Protein AF-H1VSR0-F1 (afdb_monomer_lite)

pLDDT: mean 91.05, std 8.89, range [41.59, 98.56]

Structure (mmCIF, N/CA/C/O backbone):
data_AF-H1VSR0-F1
#
_entry.id   AF-H1VSR0-F1
#
loop_
_atom_site.group_PDB
_atom_site.id
_atom_site.type_symbol
_atom_site.label_atom_id
_atom_site.label_alt_id
_atom_site.label_comp_id
_atom_site.label_asym_id
_atom_site.label_entity_id
_atom_site.label_seq_id
_atom_site.pdbx_PDB_ins_code
_atom_site.Cartn_x
_atom_site.Cartn_y
_atom_site.Cartn_z
_atom_site.occupancy
_atom_site.B_iso_or_equiv
_atom_site.auth_seq_id
_atom_site.auth_comp_id
_atom_site.auth_asym_id
_atom_site.auth_atom_id
_atom_site.pdbx_PDB_model_num
ATOM 1 N N . MET A 1 1 ? 16.120 6.776 -0.338 1.00 41.59 1 MET A N 1
ATOM 2 C CA . MET A 1 1 ? 17.245 7.145 0.553 1.00 41.59 1 MET A CA 1
ATOM 3 C C . MET A 1 1 ? 18.417 6.237 0.231 1.00 41.59 1 MET A C 1
ATOM 5 O O . MET A 1 1 ? 18.214 5.031 0.188 1.00 41.59 1 MET A O 1
ATOM 9 N N . SER A 1 2 ? 19.608 6.780 -0.039 1.00 45.12 2 SER A N 1
ATOM 10 C CA . SER A 1 2 ? 20.818 5.947 -0.065 1.00 45.12 2 SER A CA 1
ATOM 11 C C . SER A 1 2 ? 21.122 5.517 1.364 1.00 45.12 2 SER A C 1
ATOM 13 O O . SER A 1 2 ? 21.078 6.353 2.266 1.00 45.12 2 SER A O 1
ATOM 15 N N . MET A 1 3 ? 21.432 4.237 1.572 1.00 46.09 3 MET A N 1
ATOM 16 C CA . MET A 1 3 ? 22.036 3.795 2.830 1.00 46.09 3 MET A CA 1
ATOM 17 C C . MET A 1 3 ? 23.275 4.664 3.098 1.00 46.09 3 MET A C 1
ATOM 19 O O . MET A 1 3 ? 24.029 4.921 2.148 1.00 46.09 3 MET A O 1
ATOM 23 N N . PRO A 1 4 ? 23.490 5.135 4.338 1.00 62.12 4 PRO A N 1
ATOM 24 C CA . PRO A 1 4 ? 24.722 5.828 4.676 1.00 62.12 4 PRO A CA 1
ATOM 25 C C . PRO A 1 4 ? 25.923 4.916 4.381 1.00 62.12 4 PRO A C 1
ATOM 27 O O . PRO A 1 4 ? 25.793 3.686 4.448 1.00 62.12 4 PRO A O 1
ATOM 30 N N . PRO A 1 5 ? 27.084 5.488 4.015 1.00 69.88 5 PRO A N 1
ATOM 31 C CA . PRO A 1 5 ? 28.289 4.695 3.842 1.00 69.88 5 PRO A CA 1
ATOM 32 C C . PRO A 1 5 ? 28.575 3.921 5.139 1.00 69.88 5 PRO A C 1
ATOM 34 O O . PRO A 1 5 ? 28.311 4.447 6.226 1.00 69.88 5 PRO A O 1
ATOM 37 N N . PRO A 1 6 ? 29.094 2.683 5.048 1.00 70.81 6 PRO A N 1
ATOM 38 C CA . PRO A 1 6 ? 29.483 1.930 6.231 1.00 70.81 6 PRO A CA 1
ATOM 39 C C . PRO A 1 6 ? 30.420 2.774 7.100 1.00 70.81 6 PRO A C 1
ATOM 41 O O . PRO A 1 6 ? 31.393 3.342 6.600 1.00 70.81 6 PRO A O 1
ATOM 44 N N . SER A 1 7 ? 30.127 2.876 8.395 1.00 77.81 7 SER A N 1
ATOM 45 C CA . SER A 1 7 ? 31.055 3.477 9.351 1.00 77.81 7 SER A CA 1
ATOM 46 C C . SER A 1 7 ? 32.249 2.549 9.585 1.00 77.81 7 SER A C 1
ATOM 48 O O . SER A 1 7 ? 32.179 1.351 9.304 1.00 77.81 7 SER A O 1
ATOM 50 N N . ARG A 1 8 ? 33.334 3.078 10.167 1.00 80.38 8 ARG A N 1
ATOM 51 C CA . ARG A 1 8 ? 34.446 2.243 10.650 1.00 80.38 8 ARG A CA 1
ATOM 52 C C . ARG A 1 8 ? 33.933 1.140 11.588 1.00 80.38 8 ARG A C 1
ATOM 54 O O . ARG A 1 8 ? 32.994 1.379 12.353 1.00 80.38 8 ARG A O 1
ATOM 61 N N . SER A 1 9 ? 34.563 -0.033 11.555 1.00 81.00 9 SER A N 1
ATOM 62 C CA . SER A 1 9 ? 34.278 -1.120 12.496 1.00 81.00 9 SER A CA 1
ATOM 63 C C . SER A 1 9 ? 34.493 -0.640 13.935 1.00 81.00 9 SER A C 1
ATOM 65 O O . SER A 1 9 ? 35.525 -0.043 14.243 1.00 81.00 9 SER A O 1
ATOM 67 N N . LEU A 1 10 ? 33.515 -0.883 14.810 1.00 83.06 10 LEU A N 1
ATOM 68 C CA . LEU A 1 10 ? 33.576 -0.454 16.213 1.00 83.06 10 LEU A CA 1
ATOM 69 C C . LEU A 1 10 ? 34.283 -1.476 17.119 1.00 83.06 10 LEU A C 1
ATOM 71 O O . LEU A 1 10 ? 34.881 -1.084 18.115 1.00 83.06 10 LEU A O 1
ATOM 75 N N . GLY A 1 11 ? 34.229 -2.766 16.772 1.00 81.00 11 GLY A N 1
ATOM 76 C CA . GLY A 1 11 ? 34.912 -3.847 17.487 1.00 81.00 11 GLY A CA 1
ATOM 77 C C . GLY A 1 11 ? 36.128 -4.367 16.722 1.00 81.00 11 GLY A C 1
ATOM 78 O O . GLY A 1 11 ? 36.129 -4.389 15.488 1.00 81.00 11 GLY A O 1
ATOM 79 N N . SER A 1 12 ? 37.154 -4.817 17.445 1.00 81.00 12 SER A N 1
ATOM 80 C CA . SER A 1 12 ? 38.267 -5.564 16.855 1.00 81.00 12 SER A CA 1
ATOM 81 C C . SER A 1 12 ? 37.762 -6.902 16.293 1.00 81.00 12 SER A C 1
ATOM 83 O O . SER A 1 12 ? 37.006 -7.613 16.947 1.00 81.00 12 SER A O 1
ATOM 85 N N . GLY A 1 13 ? 38.148 -7.239 15.058 1.00 81.44 13 GLY A N 1
ATOM 86 C CA . GLY A 1 13 ? 37.797 -8.515 14.411 1.00 81.44 13 GLY A CA 1
ATOM 87 C C . GLY A 1 13 ? 36.478 -8.547 13.624 1.00 81.44 13 GLY A C 1
ATOM 88 O O . GLY A 1 13 ? 36.206 -9.547 12.970 1.00 81.44 13 GLY A O 1
ATOM 89 N N . LEU A 1 14 ? 35.689 -7.465 13.618 1.00 85.44 14 LEU A N 1
ATOM 90 C CA . LEU A 1 14 ? 34.464 -7.331 12.805 1.00 85.44 14 LEU A CA 1
ATOM 91 C C . LEU A 1 14 ? 34.662 -6.387 11.604 1.00 85.44 14 LEU A C 1
ATOM 93 O O . LEU A 1 14 ? 33.751 -5.659 11.207 1.00 85.44 14 LEU A O 1
ATOM 97 N N . ASP A 1 15 ? 35.875 -6.373 11.044 1.00 84.06 15 ASP A N 1
ATOM 98 C CA . ASP A 1 15 ? 36.154 -5.717 9.767 1.00 84.06 15 ASP A CA 1
ATOM 99 C C . ASP A 1 15 ? 35.878 -6.683 8.606 1.00 84.06 15 ASP A C 1
ATOM 101 O O . ASP A 1 15 ? 36.653 -7.599 8.326 1.00 84.06 15 ASP A O 1
ATOM 105 N N . PHE A 1 16 ? 34.767 -6.454 7.908 1.00 86.00 16 PHE A N 1
ATOM 106 C CA . PHE A 1 16 ? 34.344 -7.248 6.753 1.00 86.00 16 PHE A CA 1
ATOM 107 C C . PHE A 1 16 ? 34.806 -6.665 5.410 1.00 86.00 16 PHE A C 1
ATOM 109 O O . PHE A 1 16 ? 34.341 -7.114 4.366 1.00 86.00 16 PHE A O 1
ATOM 116 N N . SER A 1 17 ? 35.711 -5.678 5.401 1.00 83.06 17 SER A N 1
ATOM 117 C CA . SER A 1 17 ? 36.197 -5.017 4.176 1.00 83.06 17 SER A CA 1
ATOM 118 C C . SER A 1 17 ? 36.829 -5.977 3.157 1.00 83.06 17 SER A C 1
ATOM 120 O O . SER A 1 17 ? 36.814 -5.719 1.950 1.00 83.06 17 SER A O 1
ATOM 122 N N . HIS A 1 18 ? 37.347 -7.109 3.634 1.00 84.44 18 HIS A N 1
ATOM 123 C CA . HIS A 1 18 ? 37.922 -8.174 2.821 1.00 84.44 18 HIS A CA 1
ATOM 124 C C . HIS A 1 18 ? 36.865 -9.070 2.147 1.00 84.44 18 HIS A C 1
ATOM 126 O O . HIS A 1 18 ? 37.166 -9.708 1.137 1.00 84.44 18 HIS A O 1
ATOM 132 N N . ILE A 1 19 ? 35.631 -9.116 2.665 1.00 87.94 19 ILE A N 1
ATOM 133 C CA . ILE A 1 19 ? 34.547 -9.927 2.101 1.00 87.94 19 ILE A CA 1
ATOM 134 C C . ILE A 1 19 ? 33.977 -9.218 0.871 1.00 87.94 19 ILE A C 1
ATOM 136 O O . ILE A 1 19 ? 33.524 -8.074 0.932 1.00 87.94 19 ILE A O 1
ATOM 140 N N . LYS A 1 20 ? 33.953 -9.921 -0.264 1.00 85.00 20 LYS A N 1
ATOM 141 C CA . LYS A 1 20 ? 33.387 -9.425 -1.523 1.00 85.00 20 LYS A CA 1
ATOM 142 C C . LYS A 1 20 ? 32.395 -10.435 -2.088 1.00 85.00 20 LYS A C 1
ATOM 144 O O . LYS A 1 20 ? 32.683 -11.626 -2.138 1.00 85.00 20 LYS A O 1
ATOM 149 N N . TYR A 1 21 ? 31.250 -9.944 -2.559 1.00 86.06 21 TYR A N 1
ATOM 150 C CA . TYR A 1 21 ? 30.218 -10.755 -3.207 1.00 86.06 21 TYR A CA 1
ATOM 151 C C . TYR A 1 21 ? 30.028 -10.310 -4.654 1.00 86.06 21 TYR A C 1
ATOM 153 O O . TYR A 1 21 ? 29.464 -9.241 -4.902 1.00 86.06 21 TYR A O 1
ATOM 161 N N . GLY A 1 22 ? 30.484 -11.151 -5.585 1.00 87.56 22 GLY A N 1
ATOM 162 C CA . GLY A 1 22 ? 30.309 -10.966 -7.024 1.00 87.56 22 GLY A CA 1
ATOM 163 C C . GLY A 1 22 ? 30.865 -9.649 -7.578 1.00 87.56 22 GLY A C 1
ATOM 164 O O . GLY A 1 22 ? 31.523 -8.867 -6.892 1.00 87.56 22 GLY A O 1
ATOM 165 N N . ASP A 1 23 ? 30.576 -9.404 -8.854 1.00 90.06 23 ASP A N 1
ATOM 166 C CA . ASP A 1 23 ? 30.862 -8.139 -9.526 1.00 90.06 23 ASP A CA 1
ATOM 167 C C . ASP A 1 23 ? 29.547 -7.388 -9.761 1.00 90.06 23 ASP A C 1
ATOM 169 O O . ASP A 1 23 ? 28.730 -7.757 -10.610 1.00 90.06 23 ASP A O 1
ATOM 173 N N . LYS A 1 24 ? 29.341 -6.319 -8.988 1.00 88.19 24 LYS A N 1
ATOM 174 C CA . LYS A 1 24 ? 28.119 -5.512 -9.061 1.00 88.19 24 LYS A CA 1
ATOM 175 C C . LYS A 1 24 ? 27.994 -4.750 -10.383 1.00 88.19 24 LYS A C 1
ATOM 177 O O . LYS A 1 24 ? 26.873 -4.534 -10.826 1.00 88.19 24 LYS A O 1
ATOM 182 N N . ALA A 1 25 ? 29.103 -4.354 -11.013 1.00 89.94 25 ALA A N 1
ATOM 183 C CA . ALA A 1 25 ? 29.066 -3.656 -12.298 1.00 89.94 25 ALA A CA 1
ATOM 184 C C . ALA A 1 25 ? 28.654 -4.619 -13.418 1.00 89.94 25 ALA A C 1
ATOM 186 O O . ALA A 1 25 ? 27.756 -4.307 -14.201 1.00 89.94 25 ALA A O 1
ATOM 187 N N . LYS A 1 26 ? 29.231 -5.829 -13.428 1.00 93.19 26 LYS A N 1
ATOM 188 C CA . LYS A 1 26 ? 28.824 -6.894 -14.355 1.00 93.19 26 LYS A CA 1
ATOM 189 C C . LYS A 1 26 ? 27.356 -7.285 -14.162 1.00 93.19 26 LYS A C 1
ATOM 191 O O . LYS A 1 26 ? 26.633 -7.428 -15.145 1.00 93.19 26 LYS A O 1
ATOM 196 N N . ARG A 1 27 ? 26.900 -7.413 -12.909 1.00 93.38 27 ARG A N 1
ATOM 197 C CA . ARG A 1 27 ? 25.495 -7.705 -12.586 1.00 93.38 27 ARG A CA 1
ATOM 198 C C . ARG A 1 27 ? 24.555 -6.606 -13.089 1.00 93.38 27 ARG A C 1
ATOM 200 O O . ARG A 1 27 ? 23.590 -6.918 -13.777 1.00 93.38 27 ARG A O 1
ATOM 207 N N . PHE A 1 28 ? 24.879 -5.340 -12.820 1.00 94.94 28 PHE A N 1
ATOM 208 C CA . PHE A 1 28 ? 24.099 -4.193 -13.287 1.00 94.94 28 PHE A CA 1
ATOM 209 C C . PHE A 1 28 ? 23.980 -4.157 -14.819 1.00 94.94 28 PHE A C 1
ATOM 211 O O . PHE A 1 28 ? 22.891 -3.929 -15.345 1.00 94.94 28 PHE A O 1
ATOM 218 N N . ALA A 1 29 ? 25.071 -4.420 -15.547 1.00 95.06 29 ALA A N 1
ATOM 219 C CA . ALA A 1 29 ? 25.060 -4.468 -17.011 1.00 95.06 29 ALA A CA 1
ATOM 220 C C . ALA A 1 29 ? 24.181 -5.612 -17.554 1.00 95.06 29 ALA A C 1
ATOM 222 O O . ALA A 1 29 ? 23.373 -5.398 -18.461 1.00 95.06 29 ALA A O 1
ATOM 223 N N . ALA A 1 30 ? 24.294 -6.809 -16.966 1.00 95.75 30 ALA A N 1
ATOM 224 C CA . ALA A 1 30 ? 23.472 -7.959 -17.339 1.00 95.75 30 ALA A CA 1
ATOM 225 C C . ALA A 1 30 ? 21.977 -7.696 -17.086 1.00 95.75 30 ALA A C 1
ATOM 227 O O . ALA A 1 30 ? 21.150 -7.910 -17.968 1.00 95.75 30 ALA A O 1
ATOM 228 N N . GLN A 1 31 ? 21.634 -7.147 -15.920 1.00 96.50 31 GLN A N 1
ATOM 229 C CA . GLN A 1 31 ? 20.251 -6.813 -15.574 1.00 96.50 31 GLN A CA 1
ATOM 230 C C . GLN A 1 31 ? 19.695 -5.679 -16.430 1.00 96.50 31 GLN A C 1
ATOM 232 O O . GLN A 1 31 ? 18.534 -5.727 -16.812 1.00 96.50 31 GLN A O 1
ATOM 237 N N . SER A 1 32 ? 20.506 -4.676 -16.775 1.00 97.06 32 SER A N 1
ATOM 238 C CA . SER A 1 32 ? 20.091 -3.602 -17.690 1.00 97.06 32 SER A CA 1
ATOM 239 C C . SER A 1 32 ? 19.764 -4.141 -19.084 1.00 97.06 32 SER A C 1
ATOM 241 O O . SER A 1 32 ? 18.828 -3.669 -19.726 1.00 97.06 32 SER A O 1
ATOM 243 N N . THR A 1 33 ? 20.507 -5.156 -19.538 1.00 97.56 33 THR A N 1
ATOM 244 C CA . THR A 1 33 ? 20.227 -5.851 -20.803 1.00 97.56 33 THR A CA 1
ATOM 245 C C . THR A 1 33 ? 18.894 -6.592 -20.723 1.00 97.56 33 THR A C 1
ATOM 247 O O . THR A 1 33 ? 18.022 -6.356 -21.555 1.00 97.56 33 THR A O 1
ATOM 250 N N . LEU A 1 34 ? 18.683 -7.379 -19.662 1.00 97.81 34 LEU A N 1
ATOM 251 C CA . LEU A 1 34 ? 17.420 -8.084 -19.431 1.00 97.81 34 LEU A CA 1
ATOM 252 C C . LEU A 1 34 ? 16.227 -7.120 -19.316 1.00 97.81 34 LEU A C 1
ATOM 254 O O . LEU A 1 34 ? 15.202 -7.324 -19.955 1.00 97.81 34 LEU A O 1
ATOM 258 N N . ALA A 1 35 ? 16.358 -6.035 -18.551 1.00 97.88 35 ALA A N 1
ATOM 259 C CA . ALA A 1 35 ? 15.310 -5.027 -18.408 1.00 97.88 35 ALA A CA 1
ATOM 260 C C . ALA A 1 35 ? 14.930 -4.416 -19.766 1.00 97.88 35 ALA A C 1
ATOM 262 O O . ALA A 1 35 ? 13.749 -4.242 -20.063 1.00 97.88 35 ALA A O 1
ATOM 263 N N . ARG A 1 36 ? 15.916 -4.146 -20.630 1.00 98.00 36 ARG A N 1
ATOM 264 C CA . ARG A 1 36 ? 15.667 -3.677 -21.997 1.00 98.00 36 ARG A CA 1
ATOM 265 C C . ARG A 1 36 ? 14.936 -4.723 -22.842 1.00 98.00 36 ARG A C 1
ATOM 267 O O . ARG A 1 36 ? 14.014 -4.358 -23.565 1.00 98.00 36 ARG A O 1
ATOM 274 N N . GLU A 1 37 ? 15.304 -5.997 -22.747 1.00 98.25 37 GLU A N 1
ATOM 275 C CA . GLU A 1 37 ? 14.608 -7.088 -23.445 1.00 98.25 37 GLU A CA 1
ATOM 276 C C . GLU A 1 37 ? 13.144 -7.209 -23.004 1.00 98.25 37 GLU A C 1
ATOM 278 O O . GLU A 1 37 ? 12.263 -7.334 -23.853 1.00 98.25 37 GLU A O 1
ATOM 283 N N . ILE A 1 38 ? 12.863 -7.082 -21.703 1.00 98.25 38 ILE A N 1
ATOM 284 C CA . ILE A 1 38 ? 11.495 -7.063 -21.159 1.00 98.25 38 ILE A CA 1
ATOM 285 C C . ILE A 1 38 ? 10.684 -5.921 -21.782 1.00 98.25 38 ILE A C 1
ATOM 287 O O . ILE A 1 38 ? 9.557 -6.127 -22.236 1.00 98.25 38 ILE A O 1
ATOM 291 N N . LEU A 1 39 ? 11.267 -4.721 -21.856 1.00 98.00 39 LEU A N 1
ATOM 292 C CA . LEU A 1 39 ? 10.621 -3.568 -22.486 1.00 98.00 39 LEU A CA 1
ATOM 293 C C . LEU A 1 39 ? 10.366 -3.789 -23.981 1.00 98.00 39 LEU A C 1
ATOM 295 O O . LEU A 1 39 ? 9.314 -3.390 -24.473 1.00 98.00 39 LEU A O 1
ATOM 299 N N . ILE A 1 40 ? 11.285 -4.443 -24.700 1.00 97.88 40 ILE A N 1
ATOM 300 C CA . ILE A 1 40 ? 11.105 -4.802 -26.116 1.00 97.88 40 ILE A CA 1
ATOM 301 C C . ILE A 1 40 ? 9.957 -5.808 -26.278 1.00 97.88 40 ILE A C 1
ATOM 303 O O . ILE A 1 40 ? 9.105 -5.627 -27.145 1.00 97.88 40 ILE A O 1
ATOM 307 N N . GLN A 1 41 ? 9.891 -6.834 -25.428 1.00 97.50 41 GLN A N 1
ATOM 308 C CA . GLN A 1 41 ? 8.828 -7.845 -25.465 1.00 97.50 41 GLN A CA 1
ATOM 309 C C . GLN A 1 41 ? 7.443 -7.240 -25.199 1.00 97.50 41 GLN A C 1
ATOM 311 O O . GLN A 1 41 ? 6.461 -7.634 -25.825 1.00 97.50 41 GLN A O 1
ATOM 316 N N . LYS A 1 42 ? 7.359 -6.251 -24.302 1.00 96.62 42 LYS A N 1
ATOM 317 C CA . LYS A 1 42 ? 6.119 -5.535 -23.963 1.00 96.62 42 LYS A CA 1
ATOM 318 C C . LYS A 1 42 ? 5.873 -4.289 -24.821 1.00 96.62 42 LYS A C 1
ATOM 320 O O . LYS A 1 42 ? 4.865 -3.616 -24.624 1.00 96.62 42 LYS A O 1
ATOM 325 N N . LEU A 1 43 ? 6.740 -3.990 -25.793 1.00 96.75 43 LEU A N 1
ATOM 326 C CA . LEU A 1 43 ? 6.798 -2.683 -26.458 1.00 96.75 43 LEU A CA 1
ATOM 327 C C . LEU A 1 43 ? 5.452 -2.242 -27.039 1.00 96.75 43 LEU A C 1
ATOM 329 O O . LEU A 1 43 ? 5.039 -1.104 -26.842 1.00 96.75 43 LEU A O 1
ATOM 333 N N . GLN A 1 44 ? 4.745 -3.148 -27.717 1.00 97.00 44 GLN A N 1
ATOM 334 C CA . GLN A 1 44 ? 3.464 -2.809 -28.340 1.00 97.00 44 GLN A CA 1
ATOM 335 C C . GLN A 1 44 ? 2.309 -2.702 -27.335 1.00 97.00 44 GLN A C 1
ATOM 337 O O . GLN A 1 44 ? 1.363 -1.962 -27.589 1.00 97.00 44 GLN A O 1
ATOM 342 N N . ALA A 1 45 ? 2.399 -3.342 -26.161 1.00 95.88 45 ALA A N 1
ATOM 343 C CA . ALA A 1 45 ? 1.406 -3.162 -25.099 1.00 95.88 45 ALA A CA 1
ATOM 344 C C . ALA A 1 45 ? 1.366 -1.703 -24.610 1.00 95.88 45 ALA A C 1
ATOM 346 O O . ALA A 1 45 ? 0.315 -1.197 -24.220 1.00 95.88 45 ALA A O 1
ATOM 347 N N . PHE A 1 46 ? 2.486 -0.978 -24.714 1.00 97.12 46 PHE A N 1
ATOM 348 C CA . PHE A 1 46 ? 2.559 0.434 -24.345 1.00 97.12 46 PHE A CA 1
ATOM 349 C C . PHE A 1 46 ? 1.788 1.371 -25.283 1.00 97.12 46 PHE A C 1
ATOM 351 O O . PHE A 1 46 ? 1.691 2.555 -24.977 1.00 97.12 46 PHE A O 1
ATOM 358 N N . GLN A 1 47 ? 1.176 0.888 -26.372 1.00 96.38 47 GLN A N 1
ATOM 359 C CA . GLN A 1 47 ? 0.334 1.714 -27.248 1.00 96.38 47 GLN A CA 1
ATOM 360 C C . GLN A 1 47 ? -0.815 2.399 -26.482 1.00 96.38 47 GLN A C 1
ATOM 362 O O . GLN A 1 47 ? -1.221 3.507 -26.835 1.00 96.38 47 GLN A O 1
ATOM 367 N N . GLU A 1 48 ? -1.311 1.789 -25.399 1.00 92.31 48 GLU A N 1
ATOM 368 C CA . GLU A 1 48 ? -2.321 2.395 -24.519 1.00 92.31 48 GLU A CA 1
ATOM 369 C C . GLU A 1 48 ? -1.854 3.694 -23.847 1.00 92.31 48 GLU A C 1
ATOM 371 O O . GLU A 1 48 ? -2.685 4.529 -23.488 1.00 92.31 48 GLU A O 1
ATOM 376 N N . ILE A 1 49 ? -0.541 3.872 -23.673 1.00 95.31 49 ILE A N 1
ATOM 377 C CA . ILE A 1 49 ? 0.041 5.002 -22.946 1.00 95.31 49 ILE A CA 1
ATOM 378 C C . ILE A 1 49 ? -0.097 6.310 -23.731 1.00 95.31 49 ILE A C 1
ATOM 380 O O . ILE A 1 49 ? -0.256 7.365 -23.120 1.00 95.31 49 ILE A O 1
ATOM 384 N N . LYS A 1 50 ? -0.078 6.248 -25.073 1.00 96.44 50 LYS A N 1
ATOM 385 C CA . LYS A 1 50 ? -0.261 7.406 -25.972 1.00 96.44 50 LYS A CA 1
ATOM 386 C C . LYS A 1 50 ? 0.645 8.597 -25.637 1.00 96.44 50 LYS A C 1
ATOM 388 O O . LYS A 1 50 ? 0.256 9.752 -25.795 1.00 96.44 50 LYS A O 1
ATOM 393 N N . ALA A 1 51 ? 1.850 8.312 -25.155 1.00 97.06 51 ALA A N 1
ATOM 394 C CA . ALA A 1 51 ? 2.769 9.320 -24.659 1.00 97.06 51 ALA A CA 1
ATOM 395 C C . ALA A 1 51 ? 4.227 8.948 -24.921 1.00 97.06 51 ALA A C 1
ATOM 397 O O . ALA A 1 51 ? 4.555 7.816 -25.278 1.00 97.06 51 ALA A O 1
ATOM 398 N N . LEU A 1 52 ? 5.094 9.936 -24.729 1.00 97.94 52 LEU A N 1
ATOM 399 C CA . LEU A 1 52 ? 6.535 9.762 -24.737 1.00 97.94 52 LEU A CA 1
ATOM 400 C C . LEU A 1 52 ? 7.022 9.458 -23.316 1.00 97.94 52 LEU A C 1
ATOM 402 O O . LEU A 1 52 ? 6.626 10.131 -22.364 1.00 97.94 52 LEU A O 1
ATOM 406 N N . ILE A 1 53 ? 7.880 8.454 -23.179 1.00 98.12 53 ILE A N 1
ATOM 407 C CA . ILE A 1 53 ? 8.359 7.934 -21.897 1.00 98.12 53 ILE A CA 1
ATOM 408 C C . ILE A 1 53 ? 9.881 7.921 -21.922 1.00 98.12 53 ILE A C 1
ATOM 410 O O . ILE A 1 53 ? 10.468 7.515 -22.925 1.00 98.12 53 ILE A O 1
ATOM 414 N N . LYS A 1 54 ? 10.519 8.299 -20.815 1.00 98.31 54 LYS A N 1
ATOM 415 C CA . LYS A 1 54 ? 11.975 8.228 -20.658 1.00 98.31 54 LYS A CA 1
ATOM 416 C C . LYS A 1 54 ? 12.341 7.312 -19.498 1.00 98.31 54 LYS A C 1
ATOM 418 O O . LYS A 1 54 ? 11.815 7.453 -18.393 1.00 98.31 54 LYS A O 1
ATOM 423 N N . ILE A 1 55 ? 13.253 6.381 -19.749 1.00 98.00 55 ILE A N 1
ATOM 424 C CA . ILE A 1 55 ? 13.687 5.375 -18.779 1.00 98.00 55 ILE A CA 1
ATOM 425 C C . ILE A 1 55 ? 15.204 5.416 -18.663 1.00 98.00 55 ILE A C 1
ATOM 427 O O . ILE A 1 55 ? 15.919 5.390 -19.660 1.00 98.00 55 ILE A O 1
ATOM 431 N N . THR A 1 56 ? 15.687 5.421 -17.431 1.00 97.75 56 THR A N 1
ATOM 432 C CA . THR A 1 56 ? 17.097 5.295 -17.086 1.00 97.75 56 THR A CA 1
ATOM 433 C C . THR A 1 56 ? 17.242 4.130 -16.117 1.00 97.75 56 THR A C 1
ATOM 435 O O . THR A 1 56 ? 16.581 4.097 -15.077 1.00 97.75 56 THR A O 1
ATOM 438 N N . PHE A 1 57 ? 18.113 3.169 -16.423 1.00 97.38 57 PHE A N 1
ATOM 439 C CA . PHE A 1 57 ? 18.468 2.143 -15.448 1.00 97.38 57 PHE A CA 1
ATOM 440 C C . PHE A 1 57 ? 19.503 2.729 -14.493 1.00 97.38 57 PHE A C 1
ATOM 442 O O . PHE A 1 57 ? 20.546 3.212 -14.927 1.00 97.38 57 PHE A O 1
ATOM 449 N N . SER A 1 58 ? 19.221 2.722 -13.194 1.00 93.50 58 SER A N 1
ATOM 450 C CA . SER A 1 58 ? 20.080 3.351 -12.189 1.00 93.50 58 SER A CA 1
ATOM 451 C C . SER A 1 58 ? 20.118 2.560 -10.886 1.00 93.50 58 SER A C 1
ATOM 453 O O . SER A 1 58 ? 19.075 2.236 -10.323 1.00 93.50 58 SER A O 1
ATOM 455 N N . GLU A 1 59 ? 21.317 2.313 -10.365 1.00 88.19 59 GLU A N 1
ATOM 456 C CA . GLU A 1 59 ? 21.559 1.672 -9.070 1.00 88.19 59 GLU A CA 1
ATOM 457 C C . GLU A 1 59 ? 22.664 2.446 -8.337 1.00 88.19 59 GLU A C 1
ATOM 459 O O . GLU A 1 59 ? 23.825 2.397 -8.736 1.00 88.19 59 GLU A O 1
ATOM 464 N N . ARG A 1 60 ? 22.317 3.132 -7.237 1.00 81.81 60 ARG A N 1
ATOM 465 C CA . ARG A 1 60 ? 23.254 3.922 -6.412 1.00 81.81 60 ARG A CA 1
ATOM 466 C C . ARG A 1 60 ? 24.062 4.940 -7.235 1.00 81.81 60 ARG A C 1
ATOM 468 O O . ARG A 1 60 ? 23.522 5.974 -7.605 1.00 81.81 60 ARG A O 1
ATOM 475 N N . ASP A 1 61 ? 25.341 4.660 -7.465 1.00 81.88 61 ASP A N 1
ATOM 476 C CA . ASP A 1 61 ? 26.326 5.467 -8.184 1.00 81.88 61 ASP A CA 1
ATOM 477 C C . ASP A 1 61 ? 26.415 5.125 -9.682 1.00 81.88 61 ASP A C 1
ATOM 479 O O . ASP A 1 61 ? 27.160 5.766 -10.419 1.00 81.88 61 ASP A O 1
ATOM 483 N N . ARG A 1 62 ? 25.652 4.129 -10.151 1.00 88.75 62 ARG A N 1
ATOM 484 C CA . ARG A 1 62 ? 25.619 3.695 -11.553 1.00 88.75 62 ARG A CA 1
ATOM 485 C C . ARG A 1 62 ? 24.349 4.157 -12.249 1.00 88.75 62 ARG A C 1
ATOM 487 O O . ARG A 1 62 ? 23.256 4.069 -11.691 1.00 88.75 62 ARG A O 1
ATOM 494 N N . SER A 1 63 ? 24.499 4.565 -13.504 1.00 93.50 63 SER A N 1
ATOM 495 C CA . SER A 1 63 ? 23.398 4.912 -14.400 1.00 93.50 63 SER A CA 1
ATOM 496 C C . SER A 1 63 ? 23.722 4.475 -15.823 1.00 93.50 63 SER A C 1
ATOM 498 O O . SER A 1 63 ? 24.858 4.627 -16.272 1.00 93.50 63 SER A O 1
ATOM 500 N N . SER A 1 64 ? 22.730 3.958 -16.542 1.00 93.81 64 SER A N 1
ATOM 501 C CA . SER A 1 64 ? 22.798 3.759 -17.988 1.00 93.81 64 SER A CA 1
ATOM 502 C C . SER A 1 64 ? 22.551 5.075 -18.733 1.00 93.81 64 SER A C 1
ATOM 504 O O . SER A 1 64 ? 22.106 6.066 -18.144 1.00 93.81 64 SER A O 1
ATOM 506 N N . ALA A 1 65 ? 22.777 5.066 -20.049 1.00 94.81 65 ALA A N 1
ATOM 507 C CA . ALA A 1 65 ? 22.147 6.038 -20.937 1.00 94.81 65 ALA A CA 1
ATOM 508 C C . ALA A 1 65 ? 20.615 5.896 -20.865 1.00 94.81 65 ALA A C 1
ATOM 510 O O . ALA A 1 65 ? 20.100 4.797 -20.626 1.00 94.81 65 ALA A O 1
ATOM 511 N N . ALA A 1 66 ? 19.901 7.007 -21.048 1.00 96.50 66 ALA A N 1
ATOM 512 C CA . ALA A 1 66 ? 18.445 6.99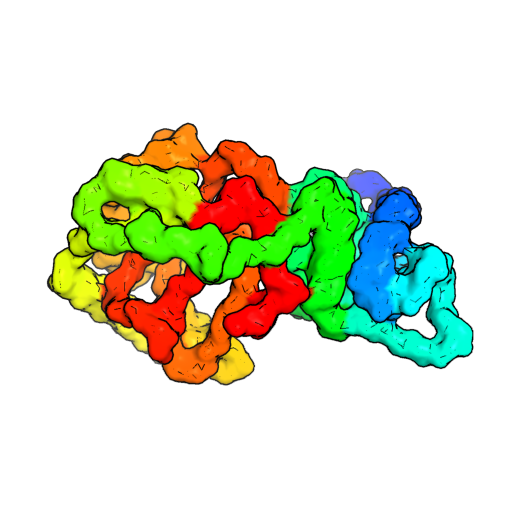9 -21.076 1.00 96.50 66 ALA A CA 1
ATOM 513 C C . ALA A 1 66 ? 17.937 6.407 -22.397 1.00 96.50 66 ALA A C 1
ATOM 515 O O . ALA A 1 66 ? 18.441 6.750 -23.464 1.00 96.50 66 ALA A O 1
ATOM 516 N N . ILE A 1 67 ? 16.909 5.572 -22.314 1.00 97.31 67 ILE A N 1
ATOM 517 C CA . ILE A 1 67 ? 16.139 5.072 -23.455 1.00 97.31 67 ILE A CA 1
ATOM 518 C C . ILE A 1 67 ? 14.768 5.743 -23.468 1.00 97.31 67 ILE A C 1
ATOM 520 O O . ILE A 1 67 ? 14.251 6.152 -22.424 1.00 97.31 67 ILE A O 1
ATOM 524 N N . TRP A 1 68 ? 14.167 5.831 -24.647 1.00 98.12 68 TRP A N 1
ATOM 525 C CA . TRP A 1 68 ? 12.866 6.459 -24.832 1.00 98.12 68 TRP A CA 1
ATOM 526 C C . TRP A 1 68 ? 11.887 5.489 -25.474 1.00 98.12 68 TRP A C 1
ATOM 528 O O . TRP A 1 68 ? 12.235 4.769 -26.407 1.00 98.12 68 TRP A O 1
ATOM 538 N N . ILE A 1 69 ? 10.653 5.479 -24.982 1.00 98.12 69 ILE A N 1
ATOM 539 C CA . ILE A 1 69 ? 9.545 4.744 -25.592 1.00 98.12 69 ILE A CA 1
ATOM 540 C C . ILE A 1 69 ? 8.568 5.782 -26.131 1.00 98.12 69 ILE A C 1
ATOM 542 O O . ILE A 1 69 ? 7.980 6.547 -25.366 1.00 98.12 69 ILE A O 1
ATOM 546 N N . ASP A 1 70 ? 8.415 5.820 -27.452 1.00 97.69 70 ASP A N 1
ATOM 547 C CA . ASP A 1 70 ? 7.466 6.692 -28.134 1.00 97.69 70 ASP A CA 1
ATOM 548 C C . ASP A 1 70 ? 6.200 5.904 -28.481 1.00 97.69 70 ASP A C 1
ATOM 550 O O . ASP A 1 70 ? 6.141 5.190 -29.487 1.00 97.69 70 ASP A O 1
ATOM 554 N N . ALA A 1 71 ? 5.192 6.029 -27.616 1.00 97.38 71 ALA A N 1
ATOM 555 C CA . ALA A 1 71 ? 3.874 5.427 -27.790 1.00 97.38 71 ALA A CA 1
ATOM 556 C C . ALA A 1 71 ? 2.839 6.409 -28.364 1.00 97.38 71 ALA A C 1
ATOM 558 O O . ALA A 1 71 ? 1.645 6.115 -28.358 1.00 97.38 71 ALA A O 1
ATOM 559 N N . ARG A 1 72 ? 3.257 7.586 -28.856 1.00 96.50 72 ARG A N 1
ATOM 560 C CA . ARG A 1 72 ? 2.348 8.594 -29.441 1.00 96.50 72 ARG A CA 1
ATOM 561 C C . ARG A 1 72 ? 1.778 8.157 -30.795 1.00 96.50 72 ARG A C 1
ATOM 563 O O . ARG A 1 72 ? 0.788 8.716 -31.257 1.00 96.50 72 ARG A O 1
ATOM 570 N N . SER A 1 73 ? 2.401 7.162 -31.427 1.00 93.75 73 SER A N 1
ATOM 571 C CA . SER A 1 73 ? 1.984 6.561 -32.696 1.00 93.75 73 SER A CA 1
ATOM 572 C C . SER A 1 73 ? 2.104 5.034 -32.642 1.00 93.75 73 SER A C 1
ATOM 574 O O . SER A 1 73 ? 2.745 4.491 -31.744 1.00 93.75 73 SER A O 1
ATOM 576 N N . SER A 1 74 ? 1.465 4.347 -33.592 1.00 94.25 74 SER A N 1
ATOM 577 C CA . SER A 1 74 ? 1.584 2.896 -33.774 1.00 94.25 74 SER A CA 1
ATOM 578 C C . SER A 1 74 ? 2.348 2.608 -35.079 1.00 94.25 74 SER A C 1
ATOM 580 O O . SER A 1 74 ? 2.047 3.251 -36.089 1.00 94.25 74 SER A O 1
ATOM 582 N N . PRO A 1 75 ? 3.330 1.685 -35.090 1.00 95.81 75 PRO A N 1
ATOM 583 C CA . PRO A 1 75 ? 3.796 0.885 -33.953 1.00 95.81 75 PRO A CA 1
ATOM 584 C C . PRO A 1 75 ? 4.585 1.713 -32.928 1.00 95.81 75 PRO A C 1
ATOM 586 O O . PRO A 1 75 ? 5.229 2.704 -33.282 1.00 95.81 75 PRO A O 1
ATOM 589 N N . VAL A 1 76 ? 4.564 1.273 -31.666 1.00 97.69 76 VAL A N 1
ATOM 590 C CA . VAL A 1 76 ? 5.354 1.883 -30.583 1.00 97.69 76 VAL A CA 1
ATOM 591 C C . VAL A 1 76 ? 6.840 1.705 -30.885 1.00 97.69 76 VAL A C 1
ATOM 593 O O . VAL A 1 76 ? 7.264 0.607 -31.265 1.00 97.69 76 VAL A O 1
ATOM 596 N N . LYS A 1 77 ? 7.637 2.764 -30.702 1.00 96.88 77 LYS A N 1
ATOM 597 C CA . LYS A 1 77 ? 9.078 2.768 -31.004 1.00 96.88 77 LYS A CA 1
ATOM 598 C C . LYS A 1 77 ? 9.917 2.843 -29.733 1.00 96.88 77 LYS A C 1
ATOM 600 O O . LYS A 1 77 ? 9.618 3.630 -28.841 1.00 96.88 77 LYS A O 1
ATOM 605 N N . LEU A 1 78 ? 10.998 2.067 -29.691 1.00 97.00 78 LEU A N 1
ATOM 606 C CA . LEU A 1 78 ? 12.070 2.203 -28.705 1.00 97.00 78 LEU A CA 1
ATOM 607 C C . LEU A 1 78 ? 13.221 2.995 -29.339 1.00 97.00 78 LEU A C 1
ATOM 609 O O . LEU A 1 78 ? 13.672 2.639 -30.427 1.00 97.00 78 LEU A O 1
ATOM 613 N N . LEU A 1 79 ? 13.685 4.053 -28.679 1.00 96.69 79 LEU A N 1
ATOM 614 C CA . LEU A 1 79 ? 14.731 4.953 -29.165 1.00 96.69 79 LEU A CA 1
ATOM 615 C C . LEU A 1 79 ? 15.896 5.004 -28.165 1.00 96.69 79 LEU A C 1
ATOM 617 O O . LEU A 1 79 ? 15.687 5.047 -26.952 1.00 96.69 79 LEU A O 1
ATOM 621 N N . ASP A 1 80 ? 17.123 5.052 -28.682 1.00 95.94 80 ASP A N 1
ATOM 622 C CA . ASP A 1 80 ? 18.358 5.184 -27.889 1.00 95.94 80 ASP A CA 1
ATOM 623 C C . ASP A 1 80 ? 18.717 6.638 -27.541 1.00 95.94 80 ASP A C 1
ATOM 625 O O . ASP A 1 80 ? 19.680 6.902 -26.823 1.00 95.94 80 ASP A O 1
ATOM 629 N N . SER A 1 81 ? 17.943 7.595 -28.048 1.00 94.06 81 SER A N 1
ATOM 630 C CA . SER A 1 81 ? 18.101 9.024 -27.800 1.00 94.06 81 SER A CA 1
ATOM 631 C C . SER A 1 81 ? 16.739 9.711 -27.755 1.00 94.06 81 SER A C 1
ATOM 633 O O . SER A 1 81 ? 15.730 9.131 -28.160 1.00 94.06 81 SER A O 1
ATOM 635 N N . ALA A 1 82 ? 16.718 10.960 -27.284 1.00 93.31 82 ALA A N 1
ATOM 636 C CA . ALA A 1 82 ? 15.519 11.791 -27.342 1.00 93.31 82 ALA A CA 1
ATOM 637 C C . ALA A 1 82 ? 14.988 11.880 -28.789 1.00 93.31 82 ALA A C 1
ATOM 639 O O . ALA A 1 82 ? 15.790 11.847 -29.734 1.00 93.31 82 ALA A O 1
ATOM 640 N N . PRO A 1 83 ? 13.661 11.964 -28.982 1.00 92.00 83 PRO A N 1
ATOM 641 C CA . PRO A 1 83 ? 13.086 12.098 -30.311 1.00 92.00 83 PRO A CA 1
ATOM 642 C C . PRO A 1 83 ? 13.489 13.432 -30.954 1.00 92.00 83 PRO A C 1
ATOM 644 O O . PRO A 1 83 ? 13.717 14.434 -30.278 1.00 92.00 83 PRO A O 1
ATOM 647 N N . ALA A 1 84 ? 13.569 13.444 -32.286 1.00 89.44 84 ALA A N 1
ATOM 648 C CA . ALA A 1 84 ? 14.064 14.588 -33.058 1.00 89.44 84 ALA A CA 1
ATOM 649 C C . ALA A 1 84 ? 13.193 15.854 -32.941 1.00 89.44 84 ALA A C 1
ATOM 651 O O . ALA A 1 84 ? 13.643 16.944 -33.282 1.00 89.44 84 ALA A O 1
ATOM 652 N N . ASP A 1 85 ? 11.952 15.712 -32.475 1.00 91.62 85 ASP A N 1
ATOM 653 C CA . ASP A 1 85 ? 11.014 16.810 -32.242 1.00 91.62 85 ASP A CA 1
ATOM 654 C C . ASP A 1 85 ? 11.245 17.536 -30.904 1.00 91.62 85 ASP A C 1
ATOM 656 O O . ASP A 1 85 ? 10.528 18.490 -30.609 1.00 91.62 85 ASP A O 1
ATOM 660 N N . ASN A 1 86 ? 12.239 17.110 -30.108 1.00 87.31 86 ASN A N 1
ATOM 661 C CA . ASN A 1 86 ? 12.555 17.642 -28.778 1.00 87.31 86 ASN A CA 1
ATOM 662 C C . ASN A 1 86 ? 11.347 17.657 -27.825 1.00 87.31 86 ASN A C 1
ATOM 664 O O . ASN A 1 86 ? 1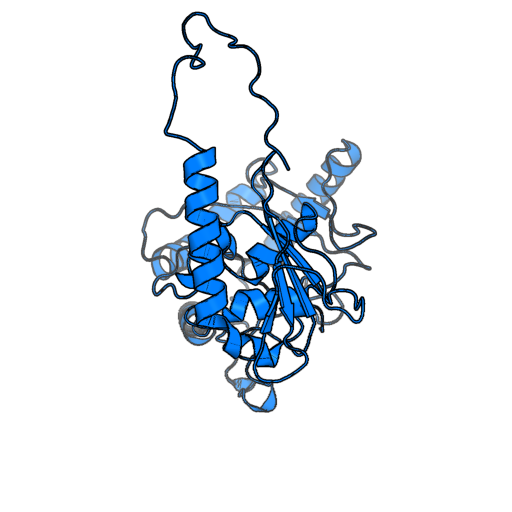1.256 18.509 -26.942 1.00 87.31 86 ASN A O 1
ATOM 668 N N . ALA A 1 87 ? 10.399 16.735 -28.009 1.00 92.62 87 ALA A N 1
ATOM 669 C CA . ALA A 1 87 ? 9.266 16.618 -27.109 1.00 92.62 87 ALA A CA 1
ATOM 670 C C . ALA A 1 87 ? 9.718 16.145 -25.717 1.00 92.62 87 ALA A C 1
ATOM 672 O O . ALA A 1 87 ? 10.505 15.207 -25.583 1.00 92.62 87 ALA A O 1
ATOM 673 N N . GLU A 1 88 ? 9.172 16.769 -24.674 1.00 95.25 88 GLU A N 1
ATOM 674 C CA . GLU A 1 88 ? 9.403 16.352 -23.291 1.00 95.25 88 GLU A CA 1
ATOM 675 C C . GLU A 1 88 ? 8.643 15.051 -22.968 1.00 95.25 88 GLU A C 1
ATOM 677 O O . GLU A 1 88 ? 7.524 14.838 -23.460 1.00 95.25 88 GLU A O 1
ATOM 682 N N . PRO A 1 89 ? 9.208 14.159 -22.134 1.00 97.25 89 PRO A N 1
ATOM 683 C CA . PRO A 1 89 ? 8.528 12.938 -21.740 1.00 97.25 89 PRO A CA 1
ATOM 684 C C . PRO A 1 89 ? 7.352 13.265 -20.815 1.00 97.25 89 PRO A C 1
ATOM 686 O O . PRO A 1 89 ? 7.428 14.129 -19.944 1.00 97.25 89 PRO A O 1
ATOM 689 N N . SER A 1 90 ? 6.256 12.520 -20.945 1.00 97.81 90 SER A N 1
ATOM 690 C CA . SER A 1 90 ? 5.121 12.645 -20.023 1.00 97.81 90 SER A CA 1
ATOM 691 C C . SER A 1 90 ? 5.468 12.186 -18.608 1.00 97.81 90 SER A C 1
ATOM 693 O O . SER A 1 90 ? 4.907 12.698 -17.639 1.00 97.81 90 SER A O 1
ATOM 695 N N . PHE A 1 91 ? 6.386 11.228 -18.475 1.00 98.00 91 PHE A N 1
ATOM 696 C CA . PHE A 1 91 ? 6.976 10.832 -17.201 1.00 98.00 91 PHE A CA 1
ATOM 697 C C . PHE A 1 91 ? 8.371 10.229 -17.399 1.00 98.00 91 PHE A C 1
ATOM 699 O O . PHE A 1 91 ? 8.713 9.732 -18.476 1.00 98.00 91 PHE A O 1
ATOM 706 N N . GLU A 1 92 ? 9.164 10.260 -16.330 1.00 97.94 92 GLU A N 1
ATOM 707 C CA . GLU A 1 92 ? 10.528 9.731 -16.297 1.00 97.94 92 GLU A CA 1
ATOM 708 C C . GLU A 1 92 ? 10.677 8.700 -15.178 1.00 97.94 92 GLU A C 1
ATOM 710 O O . GLU A 1 92 ? 10.248 8.950 -14.045 1.00 97.94 92 GLU A O 1
ATOM 715 N N . LEU A 1 93 ? 11.318 7.567 -15.483 1.00 97.81 93 LEU A N 1
ATOM 716 C CA . LEU A 1 93 ? 11.645 6.510 -14.523 1.00 97.81 93 LEU A CA 1
ATOM 717 C C . LEU A 1 93 ? 13.160 6.307 -14.454 1.00 97.81 93 LEU A C 1
ATOM 719 O O . LEU A 1 93 ? 13.785 5.958 -15.449 1.00 97.81 93 LEU A O 1
ATOM 723 N N . SER A 1 94 ? 13.744 6.490 -13.273 1.00 96.69 94 SER A N 1
ATOM 724 C CA . SER A 1 94 ? 15.143 6.176 -12.973 1.00 96.69 94 SER A CA 1
ATOM 725 C C . SER A 1 94 ? 15.184 5.061 -11.936 1.00 96.69 94 SER A C 1
ATOM 727 O O . SER A 1 94 ? 15.145 5.322 -10.730 1.00 96.69 94 SER A O 1
ATOM 729 N N . TRP A 1 95 ? 15.171 3.811 -12.398 1.00 96.25 95 TRP A N 1
ATOM 730 C CA . TRP A 1 95 ? 14.942 2.631 -11.558 1.00 96.25 95 TRP A CA 1
ATOM 731 C C . TRP A 1 95 ? 16.089 1.624 -11.641 1.00 96.25 95 TRP A C 1
ATOM 733 O O . TRP A 1 95 ? 16.719 1.507 -12.692 1.00 96.25 95 TRP A O 1
ATOM 743 N N . PRO A 1 96 ? 16.337 0.838 -10.577 1.00 95.19 96 PRO A N 1
ATOM 744 C CA . PRO A 1 96 ? 17.183 -0.344 -10.682 1.00 95.19 96 PRO A CA 1
ATOM 745 C C . PRO A 1 96 ? 16.635 -1.290 -11.758 1.00 95.19 96 PRO A C 1
ATOM 747 O O . PRO A 1 96 ? 15.419 -1.498 -11.802 1.00 95.19 96 PRO A O 1
ATOM 750 N N . PRO A 1 97 ? 17.491 -1.879 -12.610 1.00 95.88 97 PRO A N 1
ATOM 751 C CA . PRO A 1 97 ? 17.027 -2.735 -13.699 1.00 95.88 97 PRO A CA 1
ATOM 752 C C . PRO A 1 97 ? 16.278 -3.989 -13.209 1.00 95.88 97 PRO A C 1
ATOM 754 O O . PRO A 1 97 ? 15.316 -4.401 -13.849 1.00 95.88 97 PRO A O 1
ATOM 757 N N . GLU A 1 98 ? 16.645 -4.535 -12.042 1.00 94.94 98 GLU A N 1
ATOM 758 C CA . GLU A 1 98 ? 15.966 -5.672 -11.383 1.00 94.94 98 GLU A CA 1
ATOM 759 C C . GLU A 1 98 ? 14.456 -5.447 -11.214 1.00 94.94 98 GLU A C 1
ATOM 761 O O . GLU A 1 98 ? 13.664 -6.368 -11.378 1.00 94.94 98 GLU A O 1
ATOM 766 N N . LYS A 1 99 ? 14.030 -4.198 -10.995 1.00 94.31 99 LYS A N 1
ATOM 767 C CA . LYS A 1 99 ? 12.616 -3.866 -10.791 1.00 94.31 99 LYS A CA 1
ATOM 768 C C . LYS A 1 99 ? 11.743 -4.204 -12.004 1.00 94.31 99 LYS A C 1
ATOM 770 O O . LYS A 1 99 ? 10.574 -4.533 -11.844 1.00 94.31 99 LYS A O 1
ATOM 775 N N . PHE A 1 100 ? 12.287 -4.129 -13.221 1.00 96.62 100 PHE A N 1
ATOM 776 C CA . PHE A 1 100 ? 11.549 -4.505 -14.434 1.00 96.62 100 PHE A CA 1
ATOM 777 C C . PHE A 1 100 ? 11.337 -6.018 -14.517 1.00 96.62 100 PHE A C 1
ATOM 779 O O . PHE A 1 100 ? 10.304 -6.466 -15.012 1.00 96.62 100 PHE A O 1
ATOM 786 N N . GLU A 1 101 ? 12.291 -6.794 -14.003 1.00 95.12 101 GLU A N 1
ATOM 787 C CA . GLU A 1 101 ? 12.159 -8.239 -13.851 1.00 95.12 101 GLU A CA 1
ATOM 788 C C . GLU A 1 101 ? 11.110 -8.587 -12.790 1.00 95.12 101 GLU A C 1
ATOM 790 O O . GLU A 1 101 ? 10.222 -9.398 -13.047 1.00 95.12 101 GLU A O 1
ATOM 795 N N . ASP A 1 102 ? 11.151 -7.914 -11.639 1.00 93.19 102 ASP A N 1
ATOM 796 C CA . ASP A 1 102 ? 10.170 -8.119 -10.573 1.00 93.19 102 ASP A CA 1
ATOM 797 C C . ASP A 1 102 ? 8.747 -7.758 -11.030 1.00 93.19 102 ASP A C 1
ATOM 799 O O . ASP A 1 102 ? 7.803 -8.483 -10.722 1.00 93.19 102 ASP A O 1
ATOM 803 N N . LEU A 1 103 ? 8.583 -6.689 -11.823 1.00 93.31 103 LEU A N 1
ATOM 804 C CA . LEU A 1 103 ? 7.302 -6.354 -12.452 1.00 93.31 103 LEU A CA 1
ATOM 805 C C . LEU A 1 103 ? 6.853 -7.445 -13.427 1.00 93.31 103 LEU A C 1
ATOM 807 O O . LEU A 1 103 ? 5.719 -7.906 -13.326 1.00 93.31 103 LEU A O 1
ATOM 811 N N . ARG A 1 104 ? 7.731 -7.886 -14.341 1.00 94.31 104 ARG A N 1
ATOM 812 C CA . ARG A 1 104 ? 7.431 -8.954 -15.313 1.00 94.31 104 ARG A CA 1
ATOM 813 C C . ARG A 1 104 ? 6.962 -10.227 -14.618 1.00 94.31 104 ARG A C 1
ATOM 815 O O . ARG A 1 104 ? 6.068 -10.884 -15.131 1.00 94.31 104 ARG A O 1
ATOM 822 N N . ASP A 1 105 ? 7.549 -10.561 -13.476 1.00 91.31 105 ASP A N 1
ATOM 823 C CA . ASP A 1 105 ? 7.241 -11.786 -12.736 1.00 91.31 105 ASP A CA 1
ATOM 824 C C . ASP A 1 105 ? 6.082 -11.614 -11.737 1.00 91.31 105 ASP A C 1
ATOM 826 O O . ASP A 1 105 ? 5.733 -12.562 -11.037 1.00 91.31 105 ASP A O 1
ATOM 830 N N . GLY A 1 106 ? 5.496 -10.415 -11.632 1.00 86.94 106 GLY A N 1
ATOM 831 C CA . GLY A 1 106 ? 4.427 -10.106 -10.675 1.00 86.94 106 GLY A CA 1
ATOM 832 C C . GLY A 1 106 ? 4.887 -10.031 -9.212 1.00 86.94 106 GLY A C 1
ATOM 833 O O . GLY A 1 106 ? 4.058 -10.039 -8.303 1.00 86.94 106 GLY A O 1
ATOM 834 N N . ARG A 1 107 ? 6.201 -9.956 -8.970 1.00 86.62 107 ARG A N 1
ATOM 835 C CA . ARG A 1 107 ? 6.819 -9.861 -7.635 1.00 86.62 107 ARG A CA 1
ATOM 836 C C . ARG A 1 107 ? 6.771 -8.449 -7.051 1.00 86.62 107 ARG A C 1
ATOM 838 O O . ARG A 1 107 ? 6.924 -8.292 -5.846 1.00 86.62 107 ARG A O 1
ATOM 845 N N . GLU A 1 108 ? 6.551 -7.445 -7.894 1.00 87.50 108 GLU A N 1
ATOM 846 C CA . GLU A 1 108 ? 6.475 -6.033 -7.518 1.00 87.50 108 GLU A CA 1
ATOM 847 C C . GLU A 1 108 ? 5.115 -5.438 -7.912 1.00 87.50 108 GLU A C 1
ATOM 849 O O . GLU A 1 108 ? 4.579 -5.723 -8.985 1.00 87.50 108 GLU A O 1
ATOM 854 N N . ASP A 1 109 ? 4.560 -4.582 -7.053 1.00 88.06 109 ASP A N 1
ATOM 855 C CA . ASP A 1 109 ? 3.337 -3.835 -7.350 1.00 88.06 109 ASP A CA 1
ATOM 856 C C . ASP A 1 109 ? 3.662 -2.557 -8.150 1.00 88.06 109 ASP A C 1
ATOM 858 O O . ASP A 1 109 ? 4.389 -1.695 -7.647 1.00 88.06 109 ASP A O 1
ATOM 862 N N . PRO A 1 110 ? 3.074 -2.350 -9.345 1.00 90.94 110 PRO A N 1
ATOM 863 C CA . PRO A 1 110 ? 3.297 -1.156 -10.163 1.00 90.94 110 PRO A CA 1
ATOM 864 C C . PRO A 1 110 ? 3.107 0.171 -9.424 1.00 90.94 110 PRO A C 1
ATOM 866 O O . PRO A 1 110 ? 3.877 1.115 -9.617 1.00 90.94 110 PRO A O 1
ATOM 869 N N . GLN A 1 111 ? 2.085 0.266 -8.568 1.00 89.94 111 GLN A N 1
ATOM 870 C CA . GLN A 1 111 ? 1.798 1.509 -7.860 1.00 89.94 111 GLN A CA 1
ATOM 871 C C . GLN A 1 111 ? 2.809 1.757 -6.752 1.00 89.94 111 GLN A C 1
ATOM 873 O O . GLN A 1 111 ? 3.350 2.858 -6.668 1.00 89.94 111 GLN A O 1
ATOM 878 N N . THR A 1 112 ? 3.101 0.750 -5.933 1.00 88.62 112 THR A N 1
ATOM 879 C CA . THR A 1 112 ? 4.134 0.832 -4.898 1.00 88.62 112 THR A CA 1
ATOM 880 C C . THR A 1 112 ? 5.492 1.162 -5.519 1.00 88.62 112 THR A C 1
ATOM 882 O O . THR A 1 112 ? 6.150 2.103 -5.068 1.00 88.62 112 THR A O 1
ATOM 885 N N . ALA A 1 113 ? 5.867 0.491 -6.613 1.00 90.75 113 ALA A N 1
ATOM 886 C CA . ALA A 1 113 ? 7.084 0.756 -7.374 1.00 90.75 113 ALA A CA 1
ATOM 887 C C . ALA A 1 113 ? 7.214 2.229 -7.780 1.00 90.75 113 ALA A C 1
ATOM 889 O O . ALA A 1 113 ? 8.258 2.841 -7.524 1.00 90.75 113 ALA A O 1
ATOM 890 N N . VAL A 1 114 ? 6.169 2.811 -8.377 1.00 93.88 114 VAL A N 1
ATOM 891 C CA . VAL A 1 114 ? 6.157 4.217 -8.812 1.00 93.88 114 VAL A CA 1
ATOM 892 C C . VAL A 1 114 ? 6.112 5.177 -7.629 1.00 93.88 114 VAL A C 1
ATOM 894 O O . VAL A 1 114 ? 6.920 6.102 -7.566 1.00 93.88 114 VAL A O 1
ATOM 897 N N . MET A 1 115 ? 5.213 4.965 -6.669 1.00 89.94 115 MET A N 1
ATOM 898 C CA . MET A 1 115 ? 4.978 5.903 -5.568 1.00 89.94 115 MET A CA 1
ATOM 899 C C . MET A 1 115 ? 6.157 5.956 -4.591 1.00 89.94 115 MET A C 1
ATOM 901 O O . MET A 1 115 ? 6.569 7.044 -4.184 1.00 89.94 115 MET A O 1
ATOM 905 N N . MET A 1 116 ? 6.759 4.809 -4.260 1.00 87.69 116 MET A N 1
ATOM 906 C CA . MET A 1 116 ? 7.967 4.768 -3.427 1.00 87.69 116 MET A CA 1
ATOM 907 C C . MET A 1 116 ? 9.159 5.409 -4.141 1.00 87.69 116 MET A C 1
ATOM 909 O O . MET A 1 116 ? 9.926 6.152 -3.526 1.00 87.69 116 MET A O 1
ATOM 913 N N . SER A 1 117 ? 9.291 5.185 -5.453 1.00 90.50 117 SER A N 1
ATOM 914 C CA . SER A 1 117 ? 10.364 5.795 -6.246 1.00 90.50 117 SER A CA 1
ATOM 915 C C . SER A 1 117 ? 10.163 7.301 -6.426 1.00 90.50 117 SER A C 1
ATOM 917 O O . SER A 1 117 ? 11.147 8.040 -6.442 1.00 90.50 117 SER A O 1
ATOM 919 N N . ALA A 1 118 ? 8.921 7.788 -6.504 1.00 89.88 118 ALA A N 1
ATOM 920 C CA . ALA A 1 118 ? 8.613 9.215 -6.578 1.00 89.88 118 ALA A CA 1
ATOM 921 C C . ALA A 1 118 ? 9.106 9.966 -5.332 1.00 89.88 118 ALA A C 1
ATOM 923 O O . ALA A 1 118 ? 9.739 11.014 -5.456 1.00 89.88 118 ALA A O 1
ATOM 924 N N . GLY A 1 119 ? 8.926 9.383 -4.140 1.00 83.75 119 GLY A N 1
ATOM 925 C CA . GLY A 1 119 ? 9.430 9.948 -2.883 1.00 83.75 119 GLY A CA 1
ATOM 926 C C . GLY A 1 119 ? 10.958 10.098 -2.827 1.00 83.75 119 GLY A C 1
ATOM 927 O O . GLY A 1 119 ? 11.465 10.956 -2.107 1.00 83.75 119 GLY A O 1
ATOM 928 N N . SER A 1 120 ? 11.703 9.307 -3.608 1.00 83.62 120 SER A N 1
ATOM 929 C CA . SER A 1 120 ? 13.160 9.423 -3.757 1.00 83.62 120 SER A CA 1
ATOM 930 C C . SER A 1 120 ? 13.610 10.098 -5.059 1.00 83.62 120 SER A C 1
ATOM 932 O O . SER A 1 120 ? 14.800 10.072 -5.363 1.00 83.62 120 SER A O 1
ATOM 934 N N . GLY A 1 121 ? 12.689 10.668 -5.843 1.00 88.00 121 GLY A N 1
ATOM 935 C CA . GLY A 1 121 ? 12.982 11.326 -7.121 1.00 88.00 121 GLY A CA 1
ATOM 936 C C . GLY A 1 121 ? 13.255 10.387 -8.305 1.00 88.00 121 GLY A C 1
ATOM 937 O O . GLY A 1 121 ? 13.629 10.867 -9.372 1.00 88.00 121 GLY A O 1
ATOM 938 N N . GLY A 1 122 ? 13.061 9.076 -8.139 1.00 91.75 122 GLY A N 1
ATOM 939 C CA . GLY A 1 122 ? 13.218 8.054 -9.181 1.00 91.75 122 GLY A CA 1
ATOM 940 C C . GLY A 1 122 ? 12.005 7.898 -10.105 1.00 91.75 122 GLY A C 1
ATOM 941 O O . GLY A 1 122 ? 12.101 7.208 -11.112 1.00 91.75 122 GLY A O 1
ATOM 942 N N . SER A 1 123 ? 10.875 8.538 -9.794 1.00 96.69 123 SER A N 1
ATOM 943 C CA . SER A 1 123 ? 9.709 8.644 -10.683 1.00 96.69 123 SER A CA 1
ATOM 944 C C . SER A 1 123 ? 9.214 10.088 -10.704 1.00 96.69 123 SER A C 1
ATOM 946 O O . SER A 1 123 ? 9.021 10.683 -9.643 1.00 96.69 123 SER A O 1
ATOM 948 N N . LYS A 1 124 ? 9.037 10.668 -11.895 1.00 96.25 124 LYS A N 1
ATOM 949 C CA . LYS A 1 124 ? 8.654 12.080 -12.084 1.00 96.25 124 LYS A CA 1
ATOM 950 C C . LYS A 1 124 ? 7.632 12.240 -13.208 1.00 96.25 124 LYS A C 1
ATOM 952 O O . LYS A 1 124 ? 7.547 11.383 -14.081 1.00 96.25 124 LYS A O 1
ATOM 957 N N . GLY A 1 125 ? 6.912 13.362 -13.217 1.00 96.00 125 GLY A N 1
ATOM 958 C CA . GLY A 1 125 ? 5.918 13.689 -14.245 1.00 96.00 125 GLY A CA 1
ATOM 959 C C . GLY A 1 125 ? 4.546 13.079 -13.952 1.00 96.00 125 GLY A C 1
ATOM 960 O O . GLY A 1 125 ? 4.085 13.089 -12.810 1.00 96.00 125 GLY A O 1
ATOM 961 N N . ASN A 1 126 ? 3.880 12.564 -14.983 1.00 95.50 126 ASN A N 1
ATOM 962 C CA . ASN A 1 126 ? 2.542 11.983 -14.896 1.00 95.50 126 ASN A CA 1
ATOM 963 C C . ASN A 1 126 ? 2.563 10.605 -14.201 1.00 95.50 126 ASN A C 1
ATOM 965 O O . ASN A 1 126 ? 2.693 9.564 -14.847 1.00 95.50 126 ASN A O 1
ATOM 969 N N . LEU A 1 127 ? 2.431 10.602 -12.869 1.00 94.88 127 LEU A N 1
ATOM 970 C CA . LEU A 1 127 ? 2.481 9.384 -12.050 1.00 94.88 127 LEU A CA 1
ATOM 971 C C . LEU A 1 127 ? 1.373 8.363 -12.370 1.00 94.88 127 LEU A C 1
ATOM 973 O O . LEU A 1 127 ? 1.705 7.184 -12.448 1.00 94.88 127 LEU A O 1
ATOM 977 N N . PRO A 1 128 ? 0.097 8.738 -12.604 1.00 93.50 128 PRO A N 1
ATOM 978 C CA . PRO A 1 128 ? -0.919 7.775 -13.047 1.00 93.50 128 PRO A CA 1
ATOM 979 C C . PRO A 1 128 ? -0.520 7.017 -14.311 1.00 93.50 128 PRO A C 1
ATOM 981 O O . PRO A 1 128 ? -0.666 5.798 -14.387 1.00 93.50 128 PRO A O 1
ATOM 984 N N . LEU A 1 129 ? 0.042 7.732 -15.286 1.00 95.00 129 LEU A N 1
ATOM 985 C CA . LEU A 1 129 ? 0.482 7.128 -16.536 1.00 95.00 129 LEU A CA 1
ATOM 986 C C . LEU A 1 129 ? 1.719 6.242 -16.336 1.00 95.00 129 LEU A C 1
ATOM 988 O O . LEU A 1 129 ? 1.797 5.168 -16.927 1.00 95.00 129 LEU A O 1
ATOM 992 N N . ALA A 1 130 ? 2.633 6.640 -15.445 1.00 96.94 130 ALA A N 1
ATOM 993 C CA . ALA A 1 130 ? 3.766 5.817 -15.028 1.00 96.94 130 ALA A CA 1
ATOM 994 C C . ALA A 1 130 ? 3.327 4.513 -14.336 1.00 96.94 130 ALA A C 1
ATOM 996 O O . ALA A 1 130 ? 3.904 3.459 -14.599 1.00 96.94 130 ALA A O 1
ATOM 997 N N . ILE A 1 131 ? 2.290 4.567 -13.490 1.00 94.88 131 ILE A N 1
ATOM 998 C CA . ILE A 1 131 ? 1.698 3.381 -12.853 1.00 94.88 131 ILE A CA 1
ATOM 999 C C . ILE A 1 131 ? 1.117 2.461 -13.919 1.00 94.88 131 ILE A C 1
ATOM 1001 O O . ILE A 1 131 ? 1.426 1.274 -13.907 1.00 94.88 131 ILE A O 1
ATOM 1005 N N . ARG A 1 132 ? 0.338 2.992 -14.876 1.00 94.50 132 ARG A N 1
ATOM 1006 C CA . ARG A 1 132 ? -0.208 2.168 -15.965 1.00 94.50 132 ARG A CA 1
ATOM 1007 C C . ARG A 1 132 ? 0.892 1.573 -16.843 1.00 94.50 132 ARG A C 1
ATOM 1009 O O . ARG A 1 132 ? 0.783 0.429 -17.259 1.00 94.50 132 ARG A O 1
ATOM 1016 N N . PHE A 1 133 ? 1.963 2.312 -17.108 1.00 97.12 133 PHE A N 1
ATOM 1017 C CA . PHE A 1 133 ? 3.111 1.781 -17.837 1.00 97.12 133 PHE A CA 1
ATOM 1018 C C . PHE A 1 133 ? 3.759 0.598 -17.108 1.00 97.12 133 PHE A C 1
ATOM 1020 O O . PHE A 1 133 ? 3.979 -0.445 -17.719 1.00 97.12 133 PHE A O 1
ATOM 1027 N N . ALA A 1 134 ? 4.019 0.740 -15.805 1.00 96.00 134 ALA A N 1
ATOM 1028 C CA . ALA A 1 134 ? 4.571 -0.338 -14.990 1.00 96.00 134 ALA A CA 1
ATOM 1029 C C . ALA A 1 134 ? 3.618 -1.544 -14.905 1.00 96.00 134 ALA A C 1
ATOM 1031 O O . ALA A 1 134 ? 4.056 -2.687 -14.965 1.00 96.00 134 ALA A O 1
ATOM 1032 N N . ASP A 1 135 ? 2.315 -1.286 -14.840 1.00 94.00 135 ASP A N 1
ATOM 1033 C CA . ASP A 1 135 ? 1.254 -2.290 -14.813 1.00 94.00 135 ASP A CA 1
ATOM 1034 C C . ASP A 1 135 ? 1.196 -3.130 -16.097 1.00 94.00 135 ASP A C 1
ATOM 1036 O O . ASP A 1 135 ? 1.099 -4.351 -16.026 1.00 94.00 135 ASP A O 1
ATOM 1040 N N . LEU A 1 136 ? 1.391 -2.516 -17.269 1.00 95.56 136 LEU A N 1
ATOM 1041 C CA . LEU A 1 136 ? 1.454 -3.225 -18.556 1.00 95.56 136 LEU A CA 1
ATOM 1042 C C . LEU A 1 136 ? 2.653 -4.189 -18.676 1.00 95.56 136 LEU A C 1
ATOM 1044 O O . LEU A 1 136 ? 2.636 -5.100 -19.511 1.00 95.56 136 LEU A O 1
ATOM 1048 N N . ILE A 1 137 ? 3.692 -4.019 -17.851 1.00 96.31 137 ILE A N 1
ATOM 1049 C CA . ILE A 1 137 ? 4.832 -4.947 -17.798 1.00 96.31 137 ILE A CA 1
ATOM 1050 C C . ILE A 1 137 ? 4.448 -6.248 -17.078 1.00 96.31 137 ILE A C 1
ATOM 1052 O O . ILE A 1 137 ? 4.986 -7.304 -17.416 1.00 96.31 137 ILE A O 1
ATOM 1056 N N . THR A 1 138 ? 3.498 -6.194 -16.143 1.00 92.56 138 THR A N 1
ATOM 1057 C CA . THR A 1 138 ? 3.123 -7.338 -15.302 1.00 92.56 138 THR A CA 1
ATOM 1058 C C . THR A 1 138 ? 2.437 -8.473 -16.085 1.00 92.56 138 THR A C 1
ATOM 1060 O O . THR A 1 138 ? 2.034 -8.273 -17.242 1.00 92.56 138 THR A O 1
ATOM 1063 N N . PRO A 1 139 ? 2.336 -9.693 -15.511 1.00 89.94 139 PRO A N 1
ATOM 1064 C CA . PRO A 1 139 ? 1.595 -10.801 -16.119 1.00 89.94 139 PRO A CA 1
ATOM 1065 C C . PRO A 1 139 ? 0.091 -10.543 -16.224 1.00 89.94 139 PRO A C 1
ATOM 1067 O O . PRO A 1 139 ? -0.525 -10.970 -17.196 1.00 89.94 139 PRO A O 1
ATOM 1070 N N . ASP A 1 140 ? -0.470 -9.848 -15.233 1.00 86.88 140 ASP A N 1
ATOM 1071 C CA . ASP A 1 140 ? -1.905 -9.610 -15.068 1.00 86.88 140 ASP A CA 1
ATOM 1072 C C . ASP A 1 140 ? -2.149 -8.117 -14.779 1.00 86.88 140 ASP A C 1
ATOM 1074 O O . ASP A 1 140 ? -2.258 -7.728 -13.613 1.00 86.88 140 ASP A O 1
ATOM 1078 N N . PRO A 1 141 ? -2.123 -7.251 -15.815 1.00 88.19 141 PRO A N 1
ATOM 1079 C CA . PRO A 1 141 ? -2.320 -5.815 -15.647 1.00 88.19 141 PRO A CA 1
ATOM 1080 C C . PRO A 1 141 ? -3.698 -5.490 -15.070 1.00 88.19 141 PRO A C 1
ATOM 1082 O O . PRO A 1 141 ? -4.698 -6.085 -15.459 1.00 88.19 141 PRO A O 1
ATOM 1085 N N . THR A 1 142 ? -3.764 -4.472 -14.214 1.00 87.38 142 THR A N 1
ATOM 1086 C CA . THR A 1 142 ? -5.011 -4.026 -13.584 1.00 87.38 142 THR A CA 1
ATOM 1087 C C . THR A 1 142 ? -6.121 -3.711 -14.592 1.00 87.38 142 THR A C 1
ATOM 1089 O O . THR A 1 142 ? -5.905 -3.057 -15.625 1.00 87.38 142 THR A O 1
ATOM 1092 N N . GLU A 1 143 ? -7.346 -4.094 -14.243 1.00 83.81 143 GLU A N 1
ATOM 1093 C CA . GLU A 1 143 ? -8.562 -3.645 -14.919 1.00 83.81 143 GLU A CA 1
ATOM 1094 C C . GLU A 1 143 ? -9.210 -2.466 -14.175 1.00 83.81 143 GLU A C 1
ATOM 1096 O O . GLU A 1 143 ? -9.032 -2.314 -12.961 1.00 83.81 143 GLU A O 1
ATOM 1101 N N . PRO A 1 144 ? -9.982 -1.604 -14.866 1.00 80.56 144 PRO A N 1
ATOM 1102 C CA . PRO A 1 144 ? -10.839 -0.643 -14.185 1.00 80.56 144 PRO A CA 1
ATOM 1103 C C . PRO A 1 144 ? -11.770 -1.354 -13.188 1.00 80.56 144 PRO A C 1
ATOM 1105 O O . PRO A 1 144 ? -12.281 -2.431 -13.502 1.00 80.56 144 PRO A O 1
ATOM 1108 N N . PRO A 1 145 ? -12.019 -0.772 -12.002 1.00 78.94 145 PRO A N 1
ATOM 1109 C CA . PRO A 1 145 ? -12.931 -1.371 -11.042 1.00 78.94 145 PRO A CA 1
ATOM 1110 C C . PRO A 1 145 ? -14.351 -1.437 -11.610 1.00 78.94 145 PRO A C 1
ATOM 1112 O O . PRO A 1 145 ? -14.731 -0.619 -12.453 1.00 78.94 145 PRO A O 1
ATOM 1115 N N . GLN A 1 146 ? -15.140 -2.383 -11.095 1.00 77.06 146 GLN A N 1
ATOM 1116 C CA . GLN A 1 146 ? -16.576 -2.426 -11.359 1.00 77.06 146 GLN A CA 1
ATOM 1117 C C . GLN A 1 146 ? -17.217 -1.095 -10.970 1.00 77.06 146 GLN A C 1
ATOM 1119 O O . GLN A 1 146 ? -16.884 -0.495 -9.943 1.00 77.06 146 GLN A O 1
ATOM 1124 N N . THR A 1 147 ? -18.127 -0.627 -11.813 1.00 74.94 147 THR A N 1
ATOM 1125 C CA . THR A 1 147 ? -18.855 0.615 -11.574 1.00 74.94 147 THR A CA 1
ATOM 1126 C C . THR A 1 147 ? -20.037 0.364 -10.636 1.00 74.94 147 THR A C 1
ATOM 1128 O O . THR A 1 147 ? -20.502 -0.765 -10.480 1.00 74.94 147 THR A O 1
ATOM 1131 N N . ALA A 1 148 ? -20.522 1.411 -9.962 1.00 75.19 148 ALA A N 1
ATOM 1132 C CA . ALA A 1 148 ? -21.584 1.274 -8.961 1.00 75.19 148 ALA A CA 1
ATOM 1133 C C . ALA A 1 148 ? -22.889 0.687 -9.537 1.00 75.19 148 ALA A C 1
ATOM 1135 O O . ALA A 1 148 ? -23.612 0.001 -8.828 1.00 75.19 148 ALA A O 1
ATOM 1136 N N . ASP A 1 149 ? -23.168 0.915 -10.822 1.00 82.25 149 ASP A N 1
ATOM 1137 C CA . ASP A 1 149 ? -24.298 0.343 -11.566 1.00 82.25 149 ASP A CA 1
ATOM 1138 C C . ASP A 1 149 ? -24.189 -1.174 -11.795 1.00 82.25 149 ASP A C 1
ATOM 1140 O O . ASP A 1 149 ? -25.192 -1.825 -12.075 1.00 82.25 149 ASP A O 1
ATOM 1144 N N . GLN A 1 150 ? -22.993 -1.745 -11.646 1.00 80.50 150 GLN A N 1
ATOM 1145 C CA . GLN A 1 150 ? -22.733 -3.178 -11.796 1.00 80.50 150 GLN A CA 1
ATOM 1146 C C . GLN A 1 150 ? -22.787 -3.936 -10.460 1.00 80.50 150 GLN A C 1
ATOM 1148 O O . GLN A 1 150 ? -22.642 -5.159 -10.451 1.00 80.50 150 GLN A O 1
ATOM 1153 N N . LEU A 1 151 ? -22.971 -3.230 -9.338 1.00 84.62 151 LEU A N 1
ATOM 1154 C CA . LEU A 1 151 ? -23.008 -3.795 -7.991 1.00 84.62 151 LEU A CA 1
ATOM 1155 C C . LEU A 1 151 ? -24.429 -3.738 -7.423 1.00 84.62 151 LEU A C 1
ATOM 1157 O O . LEU A 1 151 ? -25.060 -2.682 -7.407 1.00 84.62 151 LEU A O 1
ATOM 1161 N N . ASP A 1 152 ? -24.911 -4.852 -6.866 1.00 88.50 152 ASP A N 1
ATOM 1162 C CA . ASP A 1 152 ? -26.095 -4.808 -6.008 1.00 88.50 152 ASP A CA 1
ATOM 1163 C C . ASP A 1 152 ? -25.702 -4.278 -4.626 1.00 88.50 152 ASP A C 1
ATOM 1165 O O . ASP A 1 152 ? -25.162 -4.990 -3.776 1.00 88.50 152 ASP A O 1
ATOM 1169 N N . LEU A 1 153 ? -25.995 -2.999 -4.395 1.00 88.81 153 LEU A N 1
ATOM 1170 C CA . LEU A 1 153 ? -25.701 -2.318 -3.135 1.00 88.81 153 LEU A CA 1
ATOM 1171 C C . LEU A 1 153 ? -26.400 -2.960 -1.926 1.00 88.81 153 LEU A C 1
ATOM 1173 O O . LEU A 1 153 ? -25.965 -2.755 -0.793 1.00 88.81 153 LEU A O 1
ATOM 1177 N N . ASN A 1 154 ? -27.468 -3.738 -2.134 1.00 90.44 154 ASN A N 1
ATOM 1178 C CA . ASN A 1 154 ? -28.164 -4.416 -1.042 1.00 90.44 154 ASN A CA 1
ATOM 1179 C C . ASN A 1 154 ? -27.386 -5.610 -0.491 1.00 90.44 154 ASN A C 1
ATOM 1181 O O . ASN A 1 154 ? -27.594 -5.954 0.676 1.00 90.44 154 ASN A O 1
ATOM 1185 N N . GLU A 1 155 ? -26.508 -6.205 -1.303 1.00 92.06 155 GLU A N 1
ATOM 1186 C CA . GLU A 1 155 ? -25.671 -7.343 -0.921 1.00 92.06 155 GLU A CA 1
ATOM 1187 C C . GLU A 1 155 ? -24.357 -6.938 -0.242 1.00 92.06 155 GLU A C 1
ATOM 1189 O O . GLU A 1 155 ? -23.641 -7.809 0.264 1.00 92.06 155 GLU A O 1
ATOM 1194 N N . LEU A 1 156 ? -24.015 -5.644 -0.248 1.00 94.69 156 LEU A N 1
ATOM 1195 C CA . LEU A 1 156 ? -22.798 -5.157 0.394 1.00 94.69 156 LEU A CA 1
ATOM 1196 C C . LEU A 1 156 ? -22.854 -5.377 1.916 1.00 94.69 156 LEU A C 1
ATOM 1198 O O . LEU A 1 156 ? -23.933 -5.258 2.508 1.00 94.69 156 LEU A O 1
ATOM 1202 N N . PRO A 1 157 ? -21.701 -5.640 2.564 1.00 96.88 157 PRO A N 1
ATOM 1203 C CA . PRO A 1 157 ? -21.614 -5.811 4.008 1.00 96.88 157 PRO A CA 1
ATOM 1204 C C . PRO A 1 157 ? -22.282 -4.664 4.766 1.00 96.88 157 PRO A C 1
ATOM 1206 O O . PRO A 1 157 ? -22.003 -3.485 4.524 1.00 96.88 157 PRO A O 1
ATOM 1209 N N . LYS A 1 158 ? -23.144 -5.017 5.722 1.00 96.31 158 LYS A N 1
ATOM 1210 C CA . LYS A 1 158 ? -23.802 -4.085 6.647 1.00 96.31 158 LYS A CA 1
ATOM 1211 C C . LYS A 1 158 ? -23.333 -4.387 8.069 1.00 96.31 158 LYS A C 1
ATOM 1213 O O . LYS A 1 158 ? -23.071 -5.552 8.365 1.00 96.31 158 LYS A O 1
ATOM 1218 N N . PRO A 1 159 ? -23.258 -3.385 8.966 1.00 97.06 159 PRO A N 1
ATOM 1219 C CA . PRO A 1 159 ? -22.938 -3.639 10.365 1.00 97.06 159 PRO A CA 1
ATOM 1220 C C . PRO A 1 159 ? -23.870 -4.697 10.973 1.00 97.06 159 PRO A C 1
ATOM 1222 O O . PRO A 1 159 ? -25.088 -4.512 10.994 1.00 97.06 159 PRO A O 1
ATOM 1225 N N . THR A 1 160 ? -23.296 -5.784 11.485 1.00 98.19 160 THR A N 1
ATOM 1226 C CA . THR A 1 160 ? -24.020 -6.929 12.060 1.00 98.19 160 THR A CA 1
ATOM 1227 C C . THR A 1 160 ? -23.326 -7.445 13.319 1.00 98.19 160 THR A C 1
ATOM 1229 O O . THR A 1 160 ? -22.125 -7.261 13.469 1.00 98.19 160 THR A O 1
ATOM 1232 N N . GLU A 1 161 ? -24.065 -8.079 14.226 1.00 98.00 161 GLU A N 1
ATOM 1233 C CA . GLU A 1 161 ? -23.504 -8.781 15.397 1.00 98.00 161 GLU A CA 1
ATOM 1234 C C . GLU A 1 161 ? -23.249 -10.276 15.109 1.00 98.00 161 GLU A C 1
ATOM 1236 O O . GLU A 1 161 ? -22.620 -10.961 15.909 1.00 98.00 161 GLU A O 1
ATOM 1241 N N . ASP A 1 162 ? -23.704 -10.787 13.956 1.00 98.12 162 ASP A N 1
ATOM 1242 C CA . ASP A 1 162 ? -23.443 -12.162 13.510 1.00 98.12 162 ASP A CA 1
ATOM 1243 C C . ASP A 1 162 ? -22.007 -12.288 12.974 1.00 98.12 162 ASP A C 1
ATOM 1245 O O . ASP A 1 162 ? -21.698 -11.857 11.857 1.00 98.12 162 ASP A O 1
ATOM 1249 N N . ILE A 1 163 ? -21.130 -12.910 13.765 1.00 97.88 163 ILE A N 1
ATOM 1250 C CA . ILE A 1 163 ? -19.731 -13.132 13.393 1.00 97.88 163 ILE A CA 1
ATOM 1251 C C . ILE A 1 163 ? -19.580 -14.027 12.158 1.00 97.88 163 ILE A C 1
ATOM 1253 O O . ILE A 1 163 ? -18.682 -13.801 11.344 1.00 97.88 163 ILE A O 1
ATOM 1257 N N . ASP A 1 164 ? -20.478 -14.990 11.951 1.00 98.25 164 ASP A N 1
ATOM 1258 C CA . ASP A 1 164 ? -20.433 -15.844 10.769 1.00 98.25 164 ASP A CA 1
ATOM 1259 C C . ASP A 1 164 ? -20.811 -15.053 9.516 1.00 98.25 164 ASP A C 1
ATOM 1261 O O . ASP A 1 164 ? -20.254 -15.299 8.442 1.00 98.25 164 ASP A O 1
ATOM 1265 N N . GLN A 1 165 ? -21.702 -14.061 9.632 1.00 98.31 165 GLN A N 1
ATOM 1266 C CA . GLN A 1 165 ? -21.960 -13.123 8.538 1.00 98.31 165 GLN A CA 1
ATOM 1267 C C . GLN A 1 165 ? -20.727 -12.275 8.228 1.00 98.31 165 GLN A C 1
ATOM 1269 O O . GLN A 1 165 ? -20.364 -12.171 7.060 1.00 98.31 165 GLN A O 1
ATOM 1274 N N . VAL A 1 166 ? -20.027 -11.748 9.239 1.00 98.12 166 VAL A N 1
ATOM 1275 C CA . VAL A 1 166 ? -18.772 -10.998 9.028 1.00 98.12 166 VAL A CA 1
ATOM 1276 C C . VAL A 1 166 ? -17.726 -11.866 8.319 1.00 98.12 166 VAL A C 1
ATOM 1278 O O . VAL A 1 166 ? -17.056 -11.403 7.397 1.00 98.12 166 VAL A O 1
ATOM 1281 N N . LYS A 1 167 ? -17.613 -13.146 8.690 1.00 97.62 167 LYS A N 1
ATOM 1282 C CA . LYS A 1 167 ? -16.736 -14.119 8.022 1.00 97.62 167 LYS A CA 1
ATOM 1283 C C . LYS A 1 167 ? -17.147 -14.377 6.565 1.00 97.62 167 LYS A C 1
ATOM 1285 O O . LYS A 1 167 ? -16.281 -14.460 5.690 1.00 97.62 167 LYS A O 1
ATOM 1290 N N . ARG A 1 168 ? -18.449 -14.488 6.272 1.00 97.31 168 ARG A N 1
ATOM 1291 C CA . ARG A 1 168 ? -18.967 -14.599 4.892 1.00 97.31 168 ARG A CA 1
ATOM 1292 C C . ARG A 1 168 ? -18.657 -13.344 4.073 1.00 97.31 168 ARG A C 1
ATOM 1294 O O . ARG A 1 168 ? -18.194 -13.468 2.940 1.00 97.31 168 ARG A O 1
ATOM 1301 N N . ASP A 1 169 ? -18.843 -12.170 4.664 1.00 97.31 169 ASP A N 1
ATOM 1302 C CA . ASP A 1 169 ? -18.576 -10.875 4.039 1.00 97.31 169 ASP A CA 1
ATOM 1303 C C . ASP A 1 169 ? -17.086 -10.694 3.731 1.00 97.31 169 ASP A C 1
ATOM 1305 O O . ASP A 1 169 ? -16.739 -10.357 2.602 1.00 97.31 169 ASP A O 1
ATOM 1309 N N . LEU A 1 170 ? -16.194 -11.033 4.670 1.00 95.50 170 LEU A N 1
ATOM 1310 C CA . LEU A 1 170 ? -14.744 -11.015 4.445 1.00 95.50 170 LEU A CA 1
ATOM 1311 C C . LEU A 1 170 ? -14.335 -11.877 3.245 1.00 95.50 170 LEU A C 1
ATOM 1313 O O . LEU A 1 170 ? -13.515 -11.446 2.441 1.00 95.50 170 LEU A O 1
ATOM 1317 N N . ARG A 1 171 ? -14.922 -13.072 3.097 1.00 93.25 171 ARG A N 1
ATOM 1318 C CA . ARG A 1 171 ? -14.634 -13.964 1.962 1.00 93.25 171 ARG A CA 1
ATOM 1319 C C . ARG A 1 171 ? -15.194 -13.445 0.638 1.00 93.25 171 ARG A C 1
ATOM 1321 O O . ARG A 1 171 ? -14.516 -13.557 -0.373 1.00 93.25 171 ARG A O 1
ATOM 1328 N N . LYS A 1 172 ? -16.430 -12.933 0.629 1.00 93.06 172 LYS A N 1
ATOM 1329 C CA . LYS A 1 172 ? -17.113 -12.499 -0.604 1.00 93.06 172 LYS A CA 1
ATOM 1330 C C . LYS A 1 172 ? -16.643 -11.124 -1.079 1.00 93.06 172 LYS A C 1
ATOM 1332 O O . LYS A 1 172 ? -16.499 -10.903 -2.275 1.00 93.06 172 LYS A O 1
ATOM 1337 N N . TRP A 1 173 ? -16.444 -10.196 -0.151 1.00 93.31 173 TRP A N 1
ATOM 1338 C CA . TRP A 1 173 ? -16.277 -8.773 -0.438 1.00 93.31 173 TRP A CA 1
ATOM 1339 C C . TRP A 1 173 ? -14.909 -8.217 -0.037 1.00 93.31 173 TRP A C 1
ATOM 1341 O O . TRP A 1 173 ? -14.605 -7.080 -0.397 1.00 93.31 173 TRP A O 1
ATOM 1351 N N . GLY A 1 174 ? -14.095 -8.984 0.695 1.00 92.56 174 GLY A N 1
ATOM 1352 C CA . GLY A 1 174 ? -12.765 -8.571 1.155 1.00 92.56 174 GLY A CA 1
ATOM 1353 C C . GLY A 1 174 ? -12.782 -7.708 2.418 1.00 92.56 174 GLY A C 1
ATOM 1354 O O . GLY A 1 174 ? -11.730 -7.310 2.912 1.00 92.56 174 GLY A O 1
ATOM 1355 N N . TYR A 1 175 ? -13.968 -7.416 2.959 1.00 96.00 175 TYR A N 1
ATOM 1356 C CA . TYR A 1 175 ? -14.165 -6.677 4.203 1.00 96.00 175 TYR A CA 1
ATOM 1357 C C . TYR A 1 175 ? -15.466 -7.111 4.888 1.00 96.00 175 TYR A C 1
ATOM 1359 O O . TYR A 1 175 ? -16.377 -7.624 4.243 1.00 96.00 175 TYR A O 1
ATOM 1367 N N . GLY A 1 176 ? -15.562 -6.878 6.196 1.00 97.12 176 GLY A N 1
ATOM 1368 C CA . GLY A 1 176 ? -16.769 -7.119 6.985 1.00 97.12 176 GLY A CA 1
ATOM 1369 C C . GLY A 1 176 ? -16.925 -6.064 8.079 1.00 97.12 176 GLY A C 1
ATOM 1370 O O . GLY A 1 176 ? -15.951 -5.412 8.462 1.00 97.12 176 GLY A O 1
ATOM 1371 N N . LEU A 1 177 ? -18.154 -5.869 8.563 1.00 97.38 177 LEU A N 1
ATOM 1372 C CA . LEU A 1 177 ? -18.491 -4.833 9.543 1.00 97.38 177 LEU A CA 1
ATOM 1373 C C . LEU A 1 177 ? -19.139 -5.464 10.778 1.00 97.38 177 LEU A C 1
ATOM 1375 O O . LEU A 1 177 ? -20.328 -5.784 10.767 1.00 97.38 177 LEU A O 1
ATOM 1379 N N . LEU A 1 178 ? -18.368 -5.607 11.858 1.00 98.00 178 LEU A N 1
ATOM 1380 C CA . LEU A 1 178 ? -18.906 -6.054 13.140 1.00 98.00 178 LEU A CA 1
ATOM 1381 C C . LEU A 1 178 ? -19.495 -4.865 13.906 1.00 98.00 178 LEU A C 1
ATOM 1383 O O . LEU A 1 178 ? -18.804 -3.900 14.238 1.00 98.00 178 LEU A O 1
ATOM 1387 N N . LYS A 1 179 ? -20.790 -4.939 14.187 1.00 97.94 179 LYS A N 1
ATOM 1388 C CA . LYS A 1 179 ? -21.524 -3.976 15.001 1.00 97.94 179 LYS A CA 1
ATOM 1389 C C . LYS A 1 179 ? -21.292 -4.272 16.481 1.00 97.94 179 LYS A C 1
ATOM 1391 O O . LYS A 1 179 ? -21.186 -5.429 16.866 1.00 97.94 179 LYS A O 1
ATOM 1396 N N . ASN A 1 180 ? -21.258 -3.221 17.303 1.00 97.12 180 ASN A N 1
ATOM 1397 C CA . ASN A 1 180 ? -21.181 -3.328 18.764 1.00 97.12 180 ASN A CA 1
ATOM 1398 C C . ASN A 1 180 ? -19.982 -4.157 19.263 1.00 97.12 180 ASN A C 1
ATOM 1400 O O . ASN A 1 180 ? -20.036 -4.749 20.334 1.00 97.12 180 ASN A O 1
ATOM 1404 N N . ALA A 1 181 ? -18.880 -4.154 18.501 1.00 97.56 181 ALA A N 1
ATOM 1405 C CA . ALA A 1 181 ? -17.630 -4.795 18.902 1.00 97.56 181 ALA A CA 1
ATOM 1406 C C . ALA A 1 181 ? -17.061 -4.190 20.197 1.00 97.56 181 ALA A C 1
ATOM 1408 O O . ALA A 1 181 ? -16.368 -4.863 20.937 1.00 97.56 181 ALA A O 1
ATOM 1409 N N . LEU A 1 182 ? -17.361 -2.921 20.479 1.00 98.12 182 LEU A N 1
ATOM 1410 C CA . LEU A 1 182 ? -17.006 -2.241 21.721 1.00 98.12 182 LEU A CA 1
ATOM 1411 C C . LEU A 1 182 ? -18.247 -1.545 22.282 1.00 98.12 182 LEU A C 1
ATOM 1413 O O . LEU A 1 182 ? -19.062 -1.021 21.515 1.00 98.12 182 LEU A O 1
ATOM 1417 N N . THR A 1 183 ? -18.372 -1.489 23.607 1.00 98.06 183 THR A N 1
ATOM 1418 C CA . THR A 1 183 ? -19.406 -0.676 24.263 1.00 98.06 183 THR A CA 1
ATOM 1419 C C . THR A 1 183 ? -19.077 0.813 24.167 1.00 98.06 183 THR A C 1
ATOM 1421 O O . THR A 1 183 ? -17.936 1.212 23.913 1.00 98.06 183 THR A O 1
ATOM 1424 N N . THR A 1 184 ? -20.069 1.671 24.413 1.00 97.81 184 THR A N 1
ATOM 1425 C CA . THR A 1 184 ? -19.871 3.128 24.442 1.00 97.81 184 THR A CA 1
ATOM 1426 C C . THR A 1 184 ? -18.818 3.542 25.474 1.00 97.81 184 THR A C 1
ATOM 1428 O O . THR A 1 184 ? -18.007 4.430 25.211 1.00 97.81 184 THR A O 1
ATOM 1431 N N . GLU A 1 185 ? -18.777 2.867 26.621 1.00 98.44 185 GLU A N 1
ATOM 1432 C CA . GLU A 1 185 ? -17.809 3.101 27.693 1.00 98.44 185 GLU A CA 1
ATOM 1433 C C . GLU A 1 185 ? -16.395 2.698 27.261 1.00 98.44 185 GLU A C 1
ATOM 1435 O O . GLU A 1 185 ? -15.455 3.470 27.450 1.00 98.44 185 GLU A O 1
ATOM 1440 N N . GLN A 1 186 ? -16.239 1.534 26.623 1.00 98.56 186 GLN A N 1
ATOM 1441 C CA . GLN A 1 186 ? -14.948 1.075 26.096 1.00 98.56 186 GLN A CA 1
ATOM 1442 C C . GLN A 1 186 ? -14.417 2.020 25.011 1.00 98.56 186 GLN A C 1
ATOM 1444 O O . GLN A 1 186 ? -13.246 2.403 25.037 1.00 98.56 186 GLN A O 1
ATOM 1449 N N . VAL A 1 187 ? -15.287 2.474 24.101 1.00 98.50 187 VAL A N 1
ATOM 1450 C CA . VAL A 1 187 ? -14.939 3.498 23.104 1.00 98.50 187 VAL A CA 1
ATOM 1451 C C . VAL A 1 187 ? -14.490 4.792 23.785 1.00 98.50 187 VAL A C 1
ATOM 1453 O O . VAL A 1 187 ? -13.487 5.377 23.374 1.00 98.50 187 VAL A O 1
ATOM 1456 N N . ALA A 1 188 ? -15.188 5.243 24.832 1.00 98.50 188 ALA A N 1
ATOM 1457 C CA . ALA A 1 188 ? -14.822 6.453 25.565 1.00 98.50 188 ALA A CA 1
ATOM 1458 C C . ALA A 1 188 ? -13.447 6.335 26.247 1.00 98.50 188 ALA A C 1
ATOM 1460 O O . ALA A 1 188 ? -12.658 7.279 26.169 1.00 98.50 188 ALA A O 1
ATOM 1461 N N . ILE A 1 189 ? -13.140 5.182 26.853 1.00 98.56 189 ILE A N 1
ATOM 1462 C CA . ILE A 1 189 ? -11.839 4.894 27.478 1.00 98.56 189 ILE A CA 1
ATOM 1463 C C . ILE A 1 189 ? -10.718 4.956 26.433 1.00 98.56 189 ILE A C 1
ATOM 1465 O O . ILE A 1 189 ? -9.799 5.764 26.567 1.00 98.56 189 ILE A O 1
ATOM 1469 N N . LEU A 1 190 ? -10.834 4.181 25.350 1.00 98.44 190 LEU A N 1
ATOM 1470 C CA . LEU A 1 190 ? -9.819 4.117 24.290 1.00 98.44 190 LEU A CA 1
ATOM 1471 C C . LEU A 1 190 ? -9.618 5.473 23.604 1.00 98.44 190 LEU A C 1
ATOM 1473 O O . LEU A 1 190 ? -8.494 5.885 23.312 1.00 98.44 190 LEU A O 1
ATOM 1477 N N . LYS A 1 191 ? -10.712 6.204 23.364 1.00 98.12 191 LYS A N 1
ATOM 1478 C CA . LYS A 1 191 ? -10.666 7.542 22.769 1.00 98.12 191 LYS A CA 1
ATOM 1479 C C . LYS A 1 191 ? -9.960 8.539 23.681 1.00 98.12 191 LYS A C 1
ATOM 1481 O O . LYS A 1 191 ? -9.161 9.333 23.185 1.00 98.12 191 LYS A O 1
ATOM 1486 N N . LYS A 1 192 ? -10.238 8.505 24.988 1.00 98.25 192 LYS A N 1
ATOM 1487 C CA . LYS A 1 192 ? -9.560 9.350 25.975 1.00 98.25 192 LYS A CA 1
ATOM 1488 C C . LYS A 1 192 ? -8.059 9.060 25.984 1.00 98.25 192 LYS A C 1
ATOM 1490 O O . LYS A 1 192 ? -7.284 9.993 25.782 1.00 98.25 192 LYS A O 1
ATOM 1495 N N . GLY A 1 193 ? -7.667 7.790 26.103 1.00 97.94 193 GLY A N 1
ATOM 1496 C CA . GLY A 1 193 ? -6.264 7.367 26.059 1.00 97.94 193 GLY A CA 1
ATOM 1497 C C . GLY A 1 193 ? -5.548 7.850 24.798 1.00 97.94 193 GLY A C 1
ATOM 1498 O O . GLY A 1 193 ? -4.484 8.470 24.856 1.00 97.94 193 GLY A O 1
ATOM 1499 N N . ALA A 1 194 ? -6.188 7.694 23.634 1.00 97.94 194 ALA A N 1
ATOM 1500 C CA . ALA A 1 194 ? -5.631 8.151 22.364 1.00 97.94 194 ALA A CA 1
ATOM 1501 C C . ALA A 1 194 ? -5.450 9.678 22.319 1.00 97.94 194 ALA A C 1
ATOM 1503 O O . ALA A 1 194 ? -4.446 10.178 21.808 1.00 97.94 194 ALA A O 1
ATOM 1504 N N . GLN A 1 195 ? -6.405 10.442 22.853 1.00 98.00 195 GLN A N 1
ATOM 1505 C CA . GLN A 1 195 ? -6.337 11.903 22.897 1.00 98.00 195 GLN A CA 1
ATOM 1506 C C . GLN A 1 195 ? -5.266 12.412 23.870 1.00 98.00 195 GLN A C 1
ATOM 1508 O O . GLN A 1 195 ? -4.545 13.357 23.530 1.00 98.00 195 GLN A O 1
ATOM 1513 N N . GLU A 1 196 ? -5.141 11.785 25.040 1.00 98.00 196 GLU A N 1
ATOM 1514 C CA . GLU A 1 196 ? -4.128 12.098 26.050 1.00 98.00 196 GLU A CA 1
ATOM 1515 C C . GLU A 1 196 ? -2.723 11.777 25.533 1.00 98.00 196 GLU A C 1
ATOM 1517 O O . GLU A 1 196 ? -1.862 12.664 25.531 1.00 98.00 196 GLU A O 1
ATOM 1522 N N . GLN A 1 197 ? -2.512 10.582 24.967 1.00 98.25 197 GLN A N 1
ATOM 1523 C CA . GLN A 1 197 ? -1.245 10.206 24.338 1.00 98.25 197 GLN A CA 1
ATOM 1524 C C . GLN A 1 197 ? -0.892 11.158 23.187 1.00 98.25 197 GLN A C 1
ATOM 1526 O O . GLN A 1 197 ? 0.231 11.664 23.110 1.00 98.25 197 GLN A O 1
ATOM 1531 N N . ALA A 1 198 ? -1.859 11.488 22.323 1.00 98.06 198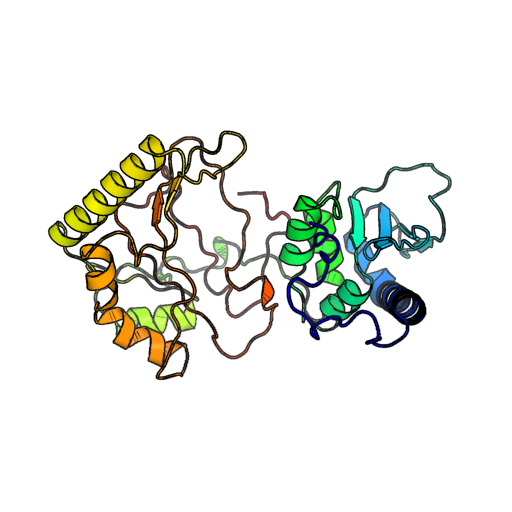 ALA A N 1
ATOM 1532 C CA . ALA A 1 198 ? -1.646 12.446 21.244 1.00 98.06 198 ALA A CA 1
ATOM 1533 C C . ALA A 1 198 ? -1.230 13.829 21.769 1.00 98.06 198 ALA A C 1
ATOM 1535 O O . ALA A 1 198 ? -0.381 14.484 21.161 1.00 98.06 198 ALA A O 1
ATOM 1536 N N . ALA A 1 199 ? -1.842 14.307 22.857 1.00 98.25 199 ALA A N 1
ATOM 1537 C CA . ALA A 1 199 ? -1.485 15.575 23.489 1.00 98.25 199 ALA A CA 1
ATOM 1538 C C . ALA A 1 199 ? -0.088 15.533 24.119 1.00 98.25 199 ALA A C 1
ATOM 1540 O O . ALA A 1 199 ? 0.681 16.481 23.939 1.00 98.25 199 ALA A O 1
ATOM 1541 N N . GLY A 1 200 ? 0.259 14.428 24.779 1.00 98.12 200 GLY A N 1
ATOM 1542 C CA . GLY A 1 200 ? 1.587 14.181 25.333 1.00 98.12 200 GLY A CA 1
ATOM 1543 C C . GLY A 1 200 ? 2.680 14.234 24.266 1.00 98.12 200 GLY A C 1
ATOM 1544 O O . GLY A 1 200 ? 3.643 14.983 24.418 1.00 98.12 200 GLY A O 1
ATOM 1545 N N . GLU A 1 201 ? 2.503 13.534 23.141 1.00 98.19 201 GLU A N 1
ATOM 1546 C CA . GLU A 1 201 ? 3.479 13.540 22.040 1.00 98.19 201 GLU A CA 1
ATOM 1547 C C . GLU A 1 201 ? 3.648 14.923 21.406 1.00 98.19 201 GLU A C 1
ATOM 1549 O O . GLU A 1 201 ? 4.765 15.303 21.046 1.00 98.19 201 GLU A O 1
ATOM 1554 N N . ARG A 1 202 ? 2.565 15.710 21.310 1.00 98.12 202 ARG A N 1
ATOM 1555 C CA . ARG A 1 202 ? 2.645 17.109 20.860 1.00 98.12 202 ARG A CA 1
ATOM 1556 C C . ARG A 1 202 ? 3.443 17.960 21.843 1.00 98.12 202 ARG A C 1
ATOM 1558 O O . ARG A 1 202 ? 4.332 18.688 21.417 1.00 98.12 202 ARG A O 1
ATOM 1565 N N . LYS A 1 203 ? 3.160 17.848 23.145 1.00 98.38 203 LYS A N 1
ATOM 1566 C CA . LYS A 1 203 ? 3.862 18.594 24.202 1.00 98.38 203 LYS A CA 1
ATOM 1567 C C . LYS A 1 203 ? 5.350 18.236 24.268 1.00 98.38 203 LYS A C 1
ATOM 1569 O O . LYS A 1 203 ? 6.170 19.113 24.509 1.00 98.38 203 LYS A O 1
ATOM 1574 N N . ALA A 1 204 ? 5.689 16.971 24.037 1.00 97.88 204 ALA A N 1
ATOM 1575 C CA . ALA A 1 204 ? 7.062 16.477 24.025 1.00 97.88 204 ALA A CA 1
ATOM 1576 C C . ALA A 1 204 ? 7.806 16.734 22.698 1.00 97.88 204 ALA A C 1
ATOM 1578 O O . ALA A 1 204 ? 8.999 16.458 22.615 1.00 97.88 204 ALA A O 1
ATOM 1579 N N . GLY A 1 205 ? 7.131 17.240 21.658 1.00 97.69 205 GLY A N 1
ATOM 1580 C CA . GLY A 1 205 ? 7.748 17.520 20.356 1.00 97.69 205 GLY A CA 1
ATOM 1581 C C . GLY A 1 205 ? 8.069 16.278 19.513 1.00 97.69 205 GLY A C 1
ATOM 1582 O O . GLY A 1 205 ? 8.877 16.367 18.595 1.00 97.69 205 GLY A O 1
ATOM 1583 N N . VAL A 1 206 ? 7.443 15.131 19.802 1.00 97.06 206 VAL A N 1
ATOM 1584 C CA . VAL A 1 206 ? 7.683 13.841 19.115 1.00 97.06 206 VAL A CA 1
ATOM 1585 C C . VAL A 1 206 ? 6.490 13.362 18.277 1.00 97.06 206 VAL A C 1
ATOM 1587 O O . VAL A 1 206 ? 6.520 12.271 17.712 1.00 97.06 206 VAL A O 1
ATOM 1590 N N . ALA A 1 207 ? 5.425 14.162 18.195 1.00 97.00 207 ALA A N 1
ATOM 1591 C CA . ALA A 1 207 ? 4.233 13.826 17.424 1.00 97.00 207 ALA A CA 1
ATOM 1592 C C . ALA A 1 207 ? 4.532 13.678 15.922 1.00 97.00 207 ALA A C 1
ATOM 1594 O O . ALA A 1 207 ? 5.199 14.518 15.314 1.00 97.00 207 ALA A O 1
ATOM 1595 N N . THR A 1 208 ? 3.968 12.634 15.311 1.00 97.19 208 THR A N 1
ATOM 1596 C CA . THR A 1 208 ? 4.028 12.418 13.859 1.00 9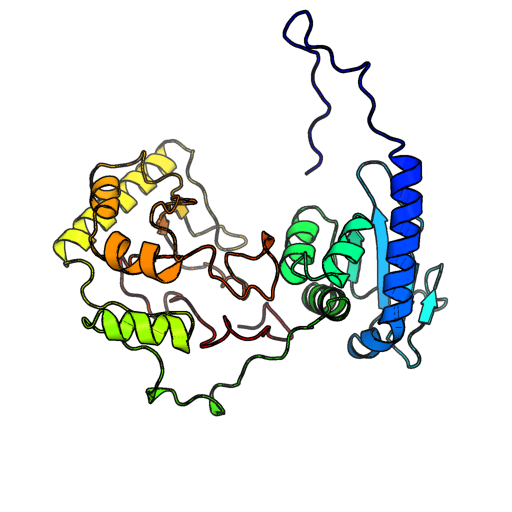7.19 208 THR A CA 1
ATOM 1597 C C . THR A 1 208 ? 2.761 12.935 13.186 1.00 97.19 208 THR A C 1
ATOM 1599 O O . THR A 1 208 ? 1.651 12.617 13.617 1.00 97.19 208 THR A O 1
ATOM 1602 N N . PHE A 1 209 ? 2.925 13.705 12.107 1.00 96.25 209 PHE A N 1
ATOM 1603 C CA . PHE A 1 209 ? 1.821 14.323 11.373 1.00 96.25 209 PHE A CA 1
ATOM 1604 C C . PHE A 1 209 ? 1.818 13.958 9.881 1.00 96.25 209 PHE A C 1
ATOM 1606 O O . PHE A 1 209 ? 2.873 13.954 9.239 1.00 96.25 209 PHE A O 1
ATOM 1613 N N . ASP A 1 210 ? 0.630 13.700 9.327 1.00 93.75 210 ASP A N 1
ATOM 1614 C CA . ASP A 1 210 ? 0.390 13.352 7.918 1.00 93.75 210 ASP A CA 1
ATOM 1615 C C . ASP A 1 210 ? -0.928 13.967 7.379 1.00 93.75 210 ASP A C 1
ATOM 1617 O O . ASP A 1 210 ? -1.513 14.849 8.007 1.00 93.75 210 ASP A O 1
ATOM 1621 N N . GLY A 1 211 ? -1.378 13.565 6.184 1.00 88.69 211 GLY A N 1
ATOM 1622 C CA . GLY A 1 211 ? -2.667 14.009 5.625 1.00 88.69 211 GLY A CA 1
ATOM 1623 C C . GLY A 1 211 ? -2.589 15.167 4.626 1.00 88.69 211 GLY A C 1
ATOM 1624 O O . GLY A 1 211 ? -3.499 15.987 4.557 1.00 88.69 211 GLY A O 1
ATOM 1625 N N . GLY A 1 212 ? -1.509 15.256 3.846 1.00 87.00 212 GLY A N 1
ATOM 1626 C CA . GLY A 1 212 ? -1.333 16.266 2.794 1.00 87.00 212 GLY A CA 1
ATOM 1627 C C . GLY A 1 212 ? -0.328 17.369 3.157 1.00 87.00 212 GLY A C 1
ATOM 1628 O O . GLY A 1 212 ? 0.373 17.255 4.164 1.00 87.00 212 GLY A O 1
ATOM 1629 N N . PRO A 1 213 ? -0.232 18.452 2.358 1.00 87.81 213 PRO A N 1
ATOM 1630 C CA . PRO A 1 213 ? 0.816 19.469 2.504 1.00 87.81 213 PRO A CA 1
ATOM 1631 C C . PRO A 1 213 ? 0.861 20.139 3.882 1.00 87.81 213 PRO A C 1
ATOM 1633 O O . PRO A 1 213 ? 1.938 20.438 4.391 1.00 87.81 213 PRO A O 1
ATOM 1636 N N . LYS A 1 214 ? -0.306 20.341 4.507 1.00 92.50 214 LYS A N 1
ATOM 1637 C CA . LYS A 1 214 ? -0.433 20.955 5.840 1.00 92.50 214 LYS A CA 1
ATOM 1638 C C . LYS A 1 214 ? -0.302 19.959 6.996 1.00 92.50 214 LYS A C 1
ATOM 1640 O O . LYS A 1 214 ? -0.340 20.382 8.145 1.00 92.50 214 LYS A O 1
ATOM 1645 N N . LYS A 1 215 ? -0.182 18.662 6.692 1.00 93.62 215 LYS A N 1
ATOM 1646 C CA . LYS A 1 215 ? -0.076 17.553 7.648 1.00 93.62 215 LYS A CA 1
ATOM 1647 C C . LYS A 1 215 ? -1.050 17.662 8.850 1.00 93.62 215 LYS A C 1
ATOM 1649 O O . LYS A 1 215 ? -0.605 17.702 9.994 1.00 93.62 215 LYS A O 1
ATOM 1654 N N . PRO A 1 216 ? -2.371 17.791 8.622 1.00 95.00 216 PRO A N 1
ATOM 1655 C CA . PRO A 1 216 ? -3.338 18.047 9.695 1.00 95.00 216 PRO A CA 1
ATOM 1656 C C . PRO A 1 216 ? -3.581 16.836 10.615 1.00 95.00 216 PRO A C 1
ATOM 1658 O O . PRO A 1 216 ? -3.932 16.998 11.791 1.00 95.00 216 PRO A O 1
ATOM 1661 N N . ASN A 1 217 ? -3.409 15.623 10.096 1.00 96.00 217 ASN A N 1
ATOM 1662 C CA . ASN A 1 217 ? -3.681 14.387 10.816 1.00 96.00 217 ASN A CA 1
ATOM 1663 C C . ASN A 1 217 ? -2.515 14.057 11.741 1.00 96.00 217 ASN A C 1
ATOM 1665 O O . ASN A 1 217 ? -1.362 14.335 11.419 1.00 96.00 217 ASN A O 1
ATOM 1669 N N . GLN A 1 218 ? -2.810 13.432 12.877 1.00 97.44 218 GLN A N 1
ATOM 1670 C CA . GLN A 1 218 ? -1.784 12.923 13.781 1.00 97.44 218 GLN A CA 1
ATOM 1671 C C . GLN A 1 218 ? -1.842 11.403 13.833 1.00 97.44 218 GLN A C 1
ATOM 1673 O O . GLN A 1 218 ? -2.922 10.830 13.976 1.00 97.44 218 GLN A O 1
ATOM 1678 N N . ARG A 1 219 ? -0.672 10.770 13.770 1.00 97.06 219 ARG A N 1
ATOM 1679 C CA . ARG A 1 219 ? -0.522 9.322 13.884 1.00 97.06 219 ARG A CA 1
ATOM 1680 C C . ARG A 1 219 ? 0.272 8.972 15.132 1.00 97.06 219 ARG A C 1
ATOM 1682 O O . ARG A 1 219 ? 1.354 9.517 15.343 1.00 97.06 219 ARG A O 1
ATOM 1689 N N . ILE A 1 220 ? -0.284 8.077 15.942 1.00 97.12 220 ILE A N 1
ATOM 1690 C CA . ILE A 1 220 ? 0.346 7.552 17.155 1.00 97.12 220 ILE A CA 1
ATOM 1691 C C . ILE A 1 220 ? 0.858 6.154 16.838 1.00 97.12 220 ILE A C 1
ATOM 1693 O O . ILE A 1 220 ? 0.074 5.268 16.495 1.00 97.12 220 ILE A O 1
ATOM 1697 N N . TRP A 1 221 ? 2.166 5.958 16.948 1.00 95.88 221 TRP A N 1
ATOM 1698 C CA . TRP A 1 221 ? 2.824 4.688 16.648 1.00 95.88 221 TRP A CA 1
ATOM 1699 C C . TRP A 1 221 ? 3.081 3.861 17.911 1.00 95.88 221 TRP A C 1
ATOM 1701 O O . TRP A 1 221 ? 3.209 4.410 19.006 1.00 95.88 221 TRP A O 1
ATOM 1711 N N . ASN A 1 222 ? 3.252 2.547 17.730 1.00 94.12 222 ASN A N 1
ATOM 1712 C CA . ASN A 1 222 ? 3.658 1.596 18.772 1.00 94.12 222 ASN A CA 1
ATOM 1713 C C . ASN A 1 222 ? 2.738 1.625 19.999 1.00 94.12 222 ASN A C 1
ATOM 1715 O O . ASN A 1 222 ? 3.203 1.785 21.128 1.00 94.12 222 ASN A O 1
ATOM 1719 N N . LEU A 1 223 ? 1.430 1.498 19.759 1.00 94.62 223 LEU A N 1
ATOM 1720 C CA . LEU A 1 223 ? 0.387 1.732 20.761 1.00 94.62 223 LEU A CA 1
ATOM 1721 C C . LEU A 1 223 ? 0.483 0.805 21.987 1.00 94.62 223 LEU A C 1
ATOM 1723 O O . LEU A 1 223 ? 0.140 1.210 23.092 1.00 94.62 223 LEU A O 1
ATOM 1727 N N . PHE A 1 224 ? 1.052 -0.389 21.815 1.00 90.50 224 PHE A N 1
ATOM 1728 C CA . PHE A 1 224 ? 1.326 -1.342 22.896 1.00 90.50 224 PHE A CA 1
ATOM 1729 C C . PHE A 1 224 ? 2.233 -0.780 24.011 1.00 90.50 224 PHE A C 1
ATOM 1731 O O . PHE A 1 224 ? 2.223 -1.294 25.120 1.00 90.50 224 PHE A O 1
ATOM 1738 N N . ASN A 1 225 ? 2.989 0.294 23.755 1.00 92.75 225 ASN A N 1
ATOM 1739 C CA . ASN A 1 225 ? 3.837 0.957 24.754 1.00 92.75 225 ASN A CA 1
ATOM 1740 C C . ASN A 1 225 ? 3.171 2.180 25.417 1.00 92.75 225 ASN A C 1
ATOM 1742 O O . ASN A 1 225 ? 3.873 2.971 26.051 1.00 92.75 225 ASN A O 1
ATOM 1746 N N . LYS A 1 226 ? 1.876 2.435 25.174 1.00 94.62 226 LYS A N 1
ATOM 1747 C CA . LYS A 1 226 ? 1.269 3.762 25.403 1.00 94.62 226 LYS A CA 1
ATOM 1748 C C . LYS A 1 226 ? 0.118 3.810 26.409 1.00 94.62 226 LYS A C 1
ATOM 1750 O O . LYS A 1 226 ? -0.296 4.912 26.745 1.00 94.62 226 LYS A O 1
ATOM 1755 N N . GLY A 1 227 ? -0.382 2.672 26.879 1.00 94.69 227 GLY A N 1
ATOM 1756 C CA . GLY A 1 227 ? -1.494 2.618 27.832 1.00 94.69 227 GLY A CA 1
ATOM 1757 C C . GLY A 1 227 ? -1.984 1.191 28.049 1.00 94.69 227 GLY A C 1
ATOM 1758 O O . GLY A 1 227 ? -1.895 0.364 27.137 1.00 94.69 227 GLY A O 1
ATOM 1759 N N . GLU A 1 228 ? -2.473 0.907 29.254 1.00 97.12 228 GLU A N 1
ATOM 1760 C CA . GLU A 1 228 ? -3.015 -0.406 29.631 1.00 97.12 228 GLU A CA 1
ATOM 1761 C C . GLU A 1 228 ? -4.269 -0.726 28.813 1.00 97.12 228 GLU A C 1
ATOM 1763 O O . GLU A 1 228 ? -4.400 -1.827 28.292 1.00 97.12 228 GLU A O 1
ATOM 1768 N N . GLU A 1 229 ? -5.116 0.271 28.554 1.00 97.19 229 GLU A N 1
ATOM 1769 C CA . GLU A 1 229 ? -6.341 0.131 27.769 1.00 97.19 229 GLU A CA 1
ATOM 1770 C C . GLU A 1 229 ? -6.091 -0.382 26.340 1.00 97.19 229 GLU A C 1
ATOM 1772 O O . GLU A 1 229 ? -6.929 -1.071 25.755 1.00 97.19 229 GLU A O 1
ATOM 1777 N N . PHE A 1 230 ? -4.925 -0.077 25.764 1.00 97.25 230 PHE A N 1
ATOM 1778 C CA . PHE A 1 230 ? -4.555 -0.549 24.432 1.00 97.25 230 PHE A CA 1
ATOM 1779 C C . PHE A 1 230 ? -4.030 -1.979 24.440 1.00 97.25 230 PHE A C 1
ATOM 1781 O O . PHE A 1 230 ? -4.193 -2.671 23.433 1.00 97.25 230 PHE A O 1
ATOM 1788 N N . LEU A 1 231 ? -3.399 -2.402 25.539 1.00 96.50 231 LEU A N 1
ATOM 1789 C CA . LEU A 1 231 ? -3.010 -3.791 25.769 1.00 96.50 231 LEU A CA 1
ATOM 1790 C C . LEU A 1 231 ? -4.249 -4.644 26.040 1.00 96.50 231 LEU A C 1
ATOM 1792 O O . LEU A 1 231 ? -4.385 -5.711 25.451 1.00 96.50 231 LEU A O 1
ATOM 1796 N N . ASP A 1 232 ? -5.190 -4.134 26.832 1.00 97.19 232 ASP A N 1
ATOM 1797 C CA . ASP A 1 232 ? -6.458 -4.804 27.112 1.00 97.19 232 ASP A CA 1
ATOM 1798 C C . ASP A 1 232 ? -7.266 -5.052 25.835 1.00 97.19 232 ASP A C 1
ATOM 1800 O O . ASP A 1 232 ? -7.829 -6.132 25.664 1.00 97.19 232 ASP A O 1
ATOM 1804 N N . LEU A 1 233 ? -7.262 -4.105 24.889 1.00 97.44 233 LEU A N 1
ATOM 1805 C CA . LEU A 1 233 ? -7.918 -4.286 23.590 1.00 97.44 233 LEU A CA 1
ATOM 1806 C C . LEU A 1 233 ? -7.324 -5.446 22.769 1.00 97.44 233 LEU A C 1
ATOM 1808 O O . LEU A 1 233 ? -8.041 -6.052 21.974 1.00 97.44 233 LEU A O 1
ATOM 1812 N N . LEU A 1 234 ? -6.046 -5.796 22.958 1.00 95.25 234 LEU A N 1
ATOM 1813 C CA . LEU A 1 234 ? -5.443 -6.955 22.284 1.00 95.25 234 LEU A CA 1
ATOM 1814 C C . LEU A 1 234 ? -5.974 -8.294 22.818 1.00 95.25 234 LEU A C 1
ATOM 1816 O O . LEU A 1 234 ? -5.835 -9.298 22.130 1.00 95.25 234 LEU A O 1
ATOM 1820 N N . ASN A 1 235 ? -6.630 -8.303 23.983 1.00 95.50 235 ASN A N 1
ATOM 1821 C CA . ASN A 1 235 ? -7.320 -9.477 24.525 1.00 95.50 235 ASN A CA 1
ATOM 1822 C C . ASN A 1 235 ? -8.765 -9.608 24.006 1.00 95.50 235 ASN A C 1
ATOM 1824 O O . ASN A 1 235 ? -9.538 -10.423 24.511 1.00 95.50 235 ASN A O 1
ATOM 1828 N N . HIS A 1 236 ? -9.184 -8.778 23.044 1.00 97.56 236 HIS A N 1
ATOM 1829 C CA . HIS A 1 236 ? -10.553 -8.805 22.548 1.00 97.56 236 HIS A CA 1
ATOM 1830 C C . HIS A 1 236 ? -10.844 -10.120 21.791 1.00 97.56 236 HIS A C 1
ATOM 1832 O O . HIS A 1 236 ? -10.178 -10.393 20.790 1.00 97.56 236 HIS A O 1
ATOM 1838 N N . PRO A 1 237 ? -11.898 -10.886 22.150 1.00 96.50 237 PRO A N 1
ATOM 1839 C CA . PRO A 1 237 ? -12.137 -12.241 21.624 1.00 96.50 237 PRO A CA 1
ATOM 1840 C C . PRO A 1 237 ? -12.336 -12.305 20.102 1.00 96.50 237 PRO A C 1
ATOM 1842 O O . PRO A 1 237 ? -12.064 -13.322 19.475 1.00 96.50 237 PRO A O 1
ATOM 1845 N N . LEU A 1 238 ? -12.763 -11.202 19.477 1.00 96.69 238 LEU A N 1
ATOM 1846 C CA . LEU A 1 238 ? -12.802 -11.067 18.013 1.00 96.69 238 LEU A CA 1
ATOM 1847 C C . LEU A 1 238 ? -11.467 -11.404 17.330 1.00 96.69 238 LEU A C 1
ATOM 1849 O O . LEU A 1 238 ? -11.469 -11.939 16.222 1.00 96.69 238 LEU A O 1
ATOM 1853 N N . ILE A 1 239 ? -10.343 -11.049 17.958 1.00 95.69 239 ILE A N 1
ATOM 1854 C CA . ILE A 1 239 ? -9.007 -11.272 17.402 1.00 95.69 239 ILE A CA 1
ATOM 1855 C C . ILE A 1 239 ? -8.766 -12.779 17.279 1.00 95.69 239 ILE A C 1
ATOM 1857 O O . ILE A 1 239 ? -8.462 -13.251 16.182 1.00 95.69 239 ILE A O 1
ATOM 1861 N N . ASP A 1 240 ? -9.009 -13.530 18.352 1.00 93.50 240 ASP A N 1
ATOM 1862 C CA . ASP A 1 240 ? -8.860 -14.990 18.383 1.00 93.50 240 ASP A CA 1
ATOM 1863 C C . ASP A 1 240 ? -9.867 -15.705 17.469 1.00 93.50 240 ASP A C 1
ATOM 1865 O O . ASP A 1 240 ? -9.557 -16.735 16.876 1.00 93.50 240 ASP A O 1
ATOM 1869 N N . GLU A 1 241 ? -11.063 -15.139 17.300 1.00 95.31 241 GLU A N 1
ATOM 1870 C CA . GLU A 1 241 ? -12.126 -15.733 16.485 1.00 95.31 241 GLU A CA 1
ATOM 1871 C C . GLU A 1 241 ? -11.890 -15.580 14.970 1.00 95.31 241 GLU A C 1
ATOM 1873 O O . GLU A 1 241 ? -12.273 -16.448 14.172 1.00 95.31 241 GLU A O 1
ATOM 1878 N N . VAL A 1 242 ? -11.295 -14.460 14.542 1.00 95.94 242 VAL A N 1
ATOM 1879 C CA . VAL A 1 242 ? -11.178 -14.102 13.118 1.00 95.94 242 VAL A CA 1
ATOM 1880 C C . VAL A 1 242 ? -9.763 -14.281 12.587 1.00 95.94 242 VAL A C 1
ATOM 1882 O O . VAL A 1 242 ? -9.605 -14.772 11.469 1.00 95.94 242 VAL A O 1
ATOM 1885 N N . VAL A 1 243 ? -8.728 -13.899 13.339 1.00 95.69 243 VAL A N 1
ATOM 1886 C CA . VAL A 1 243 ? -7.359 -13.847 12.802 1.00 95.69 243 VAL A CA 1
ATOM 1887 C C . VAL A 1 243 ? -6.819 -15.244 12.465 1.00 95.69 243 VAL A C 1
ATOM 1889 O O . VAL A 1 243 ? -6.403 -15.427 11.314 1.00 95.69 243 VAL A O 1
ATOM 1892 N N . PRO A 1 244 ? -6.862 -16.249 13.365 1.00 94.06 244 PRO A N 1
ATOM 1893 C CA . PRO A 1 244 ? -6.363 -17.588 13.052 1.00 94.06 244 PRO A CA 1
ATOM 1894 C C . PRO A 1 244 ? -7.140 -18.249 11.917 1.00 94.06 244 PRO A C 1
ATOM 1896 O O . PRO A 1 244 ? -6.553 -18.827 11.001 1.00 94.06 244 PRO A O 1
ATOM 1899 N N . TRP A 1 245 ? -8.467 -18.088 11.929 1.00 94.69 245 TRP A N 1
ATOM 1900 C CA . TRP A 1 245 ? -9.357 -18.590 10.887 1.00 94.69 245 TRP A CA 1
ATOM 1901 C C . TRP A 1 245 ? -9.044 -17.990 9.509 1.00 94.69 245 TRP A C 1
ATOM 1903 O O . TRP A 1 245 ? -8.992 -18.724 8.522 1.00 94.69 245 TRP A O 1
ATOM 1913 N N . TYR A 1 246 ? -8.831 -16.674 9.427 1.00 94.12 246 TYR A N 1
ATOM 1914 C CA . TYR A 1 246 ? -8.621 -15.987 8.152 1.00 94.12 246 TYR A CA 1
ATOM 1915 C C . TYR A 1 246 ? -7.216 -16.222 7.588 1.00 94.12 246 TYR A C 1
ATOM 1917 O O . TYR A 1 246 ? -7.058 -16.458 6.391 1.00 94.12 246 TYR A O 1
ATOM 1925 N N . LEU A 1 247 ? -6.190 -16.181 8.444 1.00 92.88 247 LEU A N 1
ATOM 1926 C CA . LEU A 1 247 ? -4.798 -16.386 8.031 1.00 92.88 247 LEU A CA 1
ATOM 1927 C C . LEU A 1 247 ? -4.431 -17.872 7.891 1.00 92.88 247 LEU A C 1
ATOM 1929 O O . LEU A 1 247 ? -3.434 -18.207 7.247 1.00 92.88 247 LEU A O 1
ATOM 1933 N N . GLY A 1 248 ? -5.225 -18.776 8.473 1.00 92.19 248 GLY A N 1
ATOM 1934 C CA . GLY A 1 248 ? -4.937 -20.209 8.510 1.00 92.19 248 GLY A CA 1
ATOM 1935 C C . GLY A 1 248 ? -3.656 -20.520 9.286 1.00 92.19 248 GLY A C 1
ATOM 1936 O O . GLY A 1 248 ? -2.845 -21.326 8.822 1.00 92.19 248 GLY A O 1
ATOM 1937 N N . CYS A 1 249 ? -3.445 -19.821 10.405 1.00 89.31 249 CYS A N 1
ATOM 1938 C CA . CYS A 1 249 ? -2.271 -19.924 11.271 1.00 89.31 249 CYS A CA 1
ATOM 1939 C C . CYS A 1 249 ? -2.667 -19.660 12.729 1.00 89.31 249 CYS A C 1
ATOM 1941 O O . CYS A 1 249 ? -3.279 -18.634 13.010 1.00 89.31 249 CYS A O 1
ATOM 1943 N N . ASP A 1 250 ? -2.242 -20.527 13.648 1.00 87.25 250 ASP A N 1
ATOM 1944 C CA . ASP A 1 250 ? -2.582 -20.417 15.075 1.00 87.25 250 ASP A CA 1
ATOM 1945 C C . ASP A 1 250 ? -1.704 -19.413 15.846 1.00 87.25 250 ASP A C 1
ATOM 1947 O O . ASP A 1 250 ? -2.026 -19.051 16.971 1.00 87.25 250 ASP A O 1
ATOM 1951 N N . ASN A 1 251 ? -0.609 -18.930 15.244 1.00 88.44 251 ASN A N 1
ATOM 1952 C CA . ASN A 1 251 ? 0.341 -17.997 15.865 1.00 88.44 251 ASN A CA 1
ATOM 1953 C C . ASN A 1 251 ? 0.575 -16.753 14.983 1.00 88.44 251 ASN A C 1
ATOM 1955 O O . ASN A 1 251 ? 1.673 -16.577 14.437 1.00 88.44 251 ASN A O 1
ATOM 1959 N N . PRO A 1 252 ? -0.440 -15.895 14.774 1.00 91.19 252 PRO A N 1
ATOM 1960 C CA . PRO A 1 252 ? -0.275 -14.668 14.005 1.00 91.19 252 PRO A CA 1
ATOM 1961 C C . PRO A 1 252 ? 0.632 -13.671 14.741 1.00 91.19 252 PRO A C 1
ATOM 1963 O O . PRO A 1 252 ? 0.634 -13.583 15.966 1.00 91.19 252 PRO A O 1
ATOM 1966 N N . LEU A 1 253 ? 1.396 -12.883 13.982 1.00 92.69 253 LEU A N 1
ATOM 1967 C CA . LEU A 1 253 ? 2.229 -11.814 14.533 1.00 92.69 253 LEU A CA 1
ATOM 1968 C C . LEU A 1 253 ? 1.536 -10.462 14.376 1.00 92.69 253 LEU A C 1
ATOM 1970 O O . LEU A 1 253 ? 1.055 -10.120 13.294 1.00 92.69 253 LEU A O 1
ATOM 1974 N N . LEU A 1 254 ? 1.559 -9.653 15.435 1.00 92.38 254 LEU A N 1
ATOM 1975 C CA . LEU A 1 254 ? 1.147 -8.256 15.361 1.00 92.38 254 LEU A CA 1
ATOM 1976 C C . LEU A 1 254 ? 2.230 -7.441 14.637 1.00 92.38 254 LEU A C 1
ATOM 1978 O O . LEU A 1 254 ? 3.280 -7.145 15.202 1.00 92.38 254 LEU A O 1
ATOM 1982 N N . TRP A 1 255 ? 1.972 -7.078 13.380 1.00 90.31 255 TRP A N 1
ATOM 1983 C CA . TRP A 1 255 ? 2.919 -6.315 12.556 1.00 90.31 255 TRP A CA 1
ATOM 1984 C C . TRP A 1 255 ? 2.935 -4.816 12.885 1.00 90.31 255 TRP A C 1
ATOM 1986 O O . TRP A 1 255 ? 3.991 -4.190 12.955 1.00 90.31 255 TRP A O 1
ATOM 1996 N N . SER A 1 256 ? 1.757 -4.217 13.064 1.00 91.38 256 SER A N 1
ATOM 1997 C CA . SER A 1 256 ? 1.614 -2.794 13.366 1.00 91.38 256 SER A CA 1
ATOM 1998 C C . SER A 1 256 ? 0.373 -2.550 14.209 1.00 91.38 256 SER A C 1
ATOM 2000 O O . SER A 1 256 ? -0.670 -3.152 13.973 1.00 91.38 256 SER A O 1
ATOM 2002 N N . TYR A 1 257 ? 0.487 -1.639 15.175 1.00 95.75 257 TYR A N 1
ATOM 2003 C CA . TYR A 1 257 ? -0.617 -1.223 16.030 1.00 95.75 257 TYR A CA 1
ATOM 2004 C C . TYR A 1 257 ? -0.503 0.275 16.319 1.00 95.75 257 TYR A C 1
ATOM 2006 O O . TYR A 1 257 ? 0.470 0.739 16.928 1.00 95.75 257 TYR A O 1
ATOM 2014 N N . SER A 1 258 ? -1.455 1.046 15.796 1.00 96.56 258 SER A N 1
ATOM 2015 C CA . SER A 1 258 ? -1.405 2.510 15.769 1.00 96.56 258 SER A CA 1
ATOM 2016 C C . SER A 1 258 ? -2.797 3.132 15.840 1.00 96.56 258 SER A C 1
ATOM 2018 O O . SER A 1 258 ? -3.796 2.475 15.551 1.00 96.56 258 SER A O 1
ATOM 2020 N N . VAL A 1 259 ? -2.850 4.416 16.203 1.00 96.94 259 VAL A N 1
ATOM 2021 C CA . VAL A 1 259 ? -4.070 5.231 16.129 1.00 96.94 259 VAL A CA 1
ATOM 2022 C C . VAL A 1 259 ? -3.887 6.328 15.091 1.00 96.94 259 VAL A C 1
A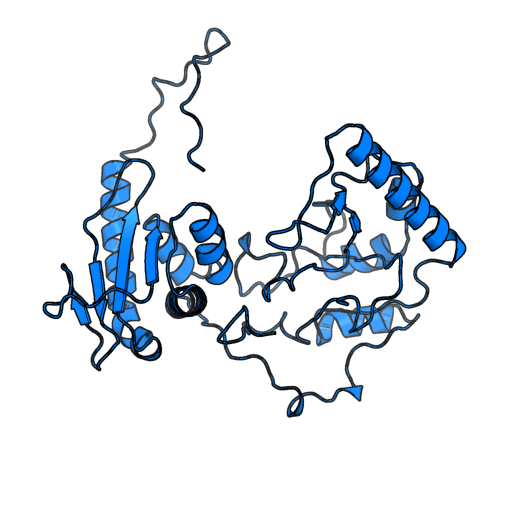TOM 2024 O O . VAL A 1 259 ? -2.910 7.081 15.132 1.00 96.94 259 VAL A O 1
ATOM 2027 N N . ASN A 1 260 ? -4.872 6.453 14.203 1.00 95.94 260 ASN A N 1
ATOM 2028 C CA . ASN A 1 260 ? -4.951 7.514 13.206 1.00 95.94 260 ASN A CA 1
ATOM 2029 C C . ASN A 1 260 ? -6.000 8.547 13.635 1.00 95.94 260 ASN A C 1
ATOM 2031 O O . ASN A 1 260 ? -7.190 8.247 13.690 1.00 95.94 260 ASN A O 1
ATOM 2035 N N . ILE A 1 261 ? -5.568 9.778 13.917 1.00 96.25 261 ILE A N 1
ATOM 2036 C CA . ILE A 1 261 ? -6.454 10.903 14.235 1.00 96.25 261 ILE A CA 1
ATOM 2037 C C . ILE A 1 261 ? -6.555 11.796 12.998 1.00 96.25 261 ILE A C 1
ATOM 2039 O O . ILE A 1 261 ? -5.722 12.685 12.787 1.00 96.25 261 ILE A O 1
ATOM 2043 N N . ALA A 1 262 ? -7.586 11.556 12.188 1.00 94.00 262 ALA A N 1
ATOM 2044 C CA . ALA A 1 262 ? -7.913 12.397 11.042 1.00 94.00 262 ALA A CA 1
ATOM 2045 C C . ALA A 1 262 ? -8.478 13.753 11.500 1.00 94.00 262 ALA A C 1
ATOM 2047 O O . ALA A 1 262 ? -9.307 13.822 12.411 1.00 94.00 262 ALA A O 1
ATOM 2048 N N . ARG A 1 263 ? -8.022 14.845 10.880 1.00 92.44 263 ARG A N 1
ATOM 2049 C CA . ARG A 1 263 ? -8.473 16.214 11.167 1.00 92.44 263 ARG A CA 1
ATOM 2050 C C . ARG A 1 263 ? -8.945 16.924 9.894 1.00 92.44 263 ARG A C 1
ATOM 2052 O O . ARG A 1 263 ? -8.538 16.545 8.794 1.00 92.44 263 ARG A O 1
ATOM 2059 N N . PRO A 1 264 ? -9.772 17.981 10.021 1.00 92.38 264 PRO A N 1
ATOM 2060 C CA . PRO A 1 264 ? -10.187 18.786 8.877 1.00 92.38 264 PRO A CA 1
ATOM 2061 C C . PRO A 1 264 ? -9.003 19.268 8.030 1.00 92.38 264 PRO A C 1
ATOM 2063 O O . PRO A 1 264 ? -7.970 19.683 8.557 1.00 92.38 264 PRO A O 1
ATOM 2066 N N . GLY A 1 265 ? -9.177 19.230 6.709 1.00 90.19 265 GLY A N 1
ATOM 2067 C CA . GLY A 1 265 ? -8.139 19.582 5.737 1.00 90.19 265 GLY A CA 1
ATOM 2068 C C . GLY A 1 265 ? -7.233 18.421 5.316 1.00 90.19 265 GLY A C 1
ATOM 2069 O O . GLY A 1 265 ? -6.327 18.646 4.514 1.00 90.19 265 GLY A O 1
ATOM 2070 N N . GLY A 1 266 ? -7.460 17.209 5.838 1.00 88.81 266 GLY A N 1
ATOM 2071 C CA . GLY A 1 266 ? -6.815 15.993 5.347 1.00 88.81 266 GLY A CA 1
ATOM 2072 C C . GLY A 1 266 ? -7.180 15.708 3.888 1.00 88.81 266 GLY A C 1
ATOM 2073 O O . GLY A 1 266 ? -8.324 15.906 3.481 1.00 88.81 266 GLY A O 1
ATOM 2074 N N . LEU A 1 267 ? -6.208 15.252 3.098 1.00 88.44 267 LEU A N 1
ATOM 2075 C CA . LEU A 1 267 ? -6.450 14.798 1.727 1.00 88.44 267 LEU A CA 1
ATOM 2076 C C . LEU A 1 267 ? -6.763 13.292 1.688 1.00 88.44 267 LEU A C 1
ATOM 2078 O O . LEU A 1 267 ? -6.175 12.547 2.479 1.00 88.44 267 LEU A O 1
ATOM 2082 N N . PRO A 1 268 ? -7.629 12.829 0.764 1.00 87.19 268 PRO A N 1
ATOM 2083 C CA . PRO A 1 268 ? -7.839 11.404 0.531 1.00 87.19 268 PRO A CA 1
ATOM 2084 C C . PRO A 1 268 ? -6.522 10.688 0.225 1.00 87.19 268 PRO A C 1
ATOM 2086 O O . PRO A 1 268 ? -5.663 11.215 -0.488 1.00 87.19 268 PRO A O 1
ATOM 2089 N N . GLN A 1 269 ? -6.366 9.476 0.751 1.00 87.06 269 GLN A N 1
ATOM 2090 C CA . GLN A 1 269 ? -5.288 8.596 0.313 1.00 87.06 269 GLN A CA 1
ATOM 2091 C C . GLN A 1 269 ? -5.596 8.085 -1.099 1.00 87.06 269 GLN A C 1
ATOM 2093 O O . GLN A 1 269 ? -6.758 7.905 -1.461 1.00 87.06 269 GLN A O 1
ATOM 2098 N N . VAL A 1 270 ? -4.550 7.841 -1.892 1.00 85.00 270 VAL A N 1
ATOM 2099 C CA . VAL A 1 270 ? -4.690 7.130 -3.173 1.00 85.00 270 VAL A CA 1
ATOM 2100 C C . VAL A 1 270 ? -5.284 5.748 -2.931 1.00 85.00 270 VAL A C 1
ATOM 2102 O O . VAL A 1 270 ? -5.016 5.163 -1.878 1.00 85.00 270 VAL A O 1
ATOM 2105 N N . LEU A 1 271 ? -6.044 5.201 -3.886 1.00 85.00 271 LEU A N 1
ATOM 2106 C CA . LEU A 1 271 ? -6.471 3.805 -3.776 1.00 85.00 271 LEU A CA 1
ATOM 2107 C C . LEU A 1 271 ? -5.230 2.931 -3.635 1.00 85.00 271 LEU A C 1
ATOM 2109 O O . LEU A 1 271 ? -4.310 3.035 -4.437 1.00 85.00 271 LEU A O 1
ATOM 2113 N N . HIS A 1 272 ? -5.196 2.107 -2.605 1.00 83.06 272 HIS A N 1
ATOM 2114 C CA . HIS A 1 272 ? -4.092 1.212 -2.333 1.00 83.06 272 HIS A CA 1
ATOM 2115 C C . HIS A 1 272 ? -4.621 0.009 -1.567 1.00 83.06 272 HIS A C 1
ATOM 2117 O O . HIS A 1 272 ? -5.816 -0.170 -1.347 1.00 83.06 272 HIS A O 1
ATOM 2123 N N . TRP A 1 273 ? -3.668 -0.795 -1.164 1.00 82.19 273 TRP A N 1
ATOM 2124 C CA . TRP A 1 273 ? -3.804 -2.042 -0.473 1.00 82.19 273 TRP A CA 1
ATOM 2125 C C . TRP A 1 273 ? -2.608 -2.153 0.457 1.00 82.19 273 TRP A C 1
ATOM 2127 O O . TRP A 1 273 ? -1.475 -1.820 0.091 1.00 82.19 273 TRP A O 1
ATOM 2137 N N . ASP A 1 274 ? -2.859 -2.593 1.680 1.00 84.06 274 ASP A N 1
ATOM 2138 C CA . ASP A 1 274 ? -1.853 -2.508 2.742 1.00 84.06 274 ASP A CA 1
ATOM 2139 C C . ASP A 1 274 ? -0.705 -3.508 2.546 1.00 84.06 274 ASP A C 1
ATOM 2141 O O . ASP A 1 274 ? 0.368 -3.367 3.128 1.00 84.06 274 ASP A O 1
ATOM 2145 N N . GLN A 1 275 ? -0.898 -4.483 1.653 1.00 75.81 275 GLN A N 1
ATOM 2146 C CA . GLN A 1 275 ? 0.092 -5.477 1.249 1.00 75.81 275 GLN A CA 1
ATOM 2147 C C . GLN A 1 275 ? 0.914 -5.056 0.013 1.00 75.81 275 GLN A C 1
ATOM 2149 O O . GLN A 1 275 ? 1.490 -5.916 -0.641 1.00 75.81 275 GLN A O 1
ATOM 2154 N N . GLY A 1 276 ? 1.008 -3.767 -0.335 1.00 66.75 276 GLY A N 1
ATOM 2155 C CA . GLY A 1 276 ? 1.642 -3.323 -1.591 1.00 66.75 276 GLY A CA 1
ATOM 2156 C C . GLY A 1 276 ? 3.053 -3.882 -1.864 1.00 66.75 276 GLY A C 1
ATOM 2157 O O . GLY A 1 276 ? 3.330 -4.312 -2.977 1.00 66.75 276 GLY A O 1
ATOM 2158 N N . ILE A 1 277 ? 3.914 -3.994 -0.841 1.00 64.12 277 ILE A N 1
ATOM 2159 C CA . ILE A 1 277 ? 5.291 -4.550 -0.951 1.00 64.12 277 ILE A CA 1
ATOM 2160 C C . ILE A 1 277 ? 5.299 -6.038 -1.331 1.00 64.12 277 ILE A C 1
ATOM 2162 O O . ILE A 1 277 ? 6.296 -6.600 -1.772 1.00 64.12 277 ILE A O 1
ATOM 2166 N N . MET A 1 278 ? 4.180 -6.700 -1.106 1.00 66.62 278 MET A N 1
ATOM 2167 C CA . MET A 1 278 ? 4.029 -8.123 -1.264 1.00 66.62 278 MET A CA 1
ATOM 2168 C C . MET A 1 278 ? 3.582 -8.457 -2.722 1.00 66.62 278 MET A C 1
ATOM 2170 O O . MET A 1 278 ? 3.779 -9.580 -3.170 1.00 66.62 278 MET A O 1
ATOM 2174 N N . GLY A 1 279 ? 3.068 -7.529 -3.535 1.00 63.03 279 GLY A N 1
ATOM 2175 C CA . GLY A 1 279 ? 2.666 -7.815 -4.933 1.00 63.03 279 GLY A CA 1
ATOM 2176 C C . GLY A 1 279 ? 1.307 -8.533 -5.073 1.00 63.03 279 GLY A C 1
ATOM 2177 O O . GLY A 1 279 ? 0.694 -8.901 -4.070 1.00 63.03 279 GLY A O 1
ATOM 2178 N N . HIS A 1 280 ? 0.800 -8.699 -6.305 1.00 65.50 280 HIS A N 1
ATOM 2179 C CA . HIS A 1 280 ? -0.556 -9.225 -6.605 1.00 65.50 280 HIS A CA 1
ATOM 2180 C C . HIS A 1 280 ? -0.613 -10.760 -6.699 1.00 65.50 280 HIS A C 1
ATOM 2182 O O . HIS A 1 280 ? 0.411 -11.433 -6.762 1.00 65.50 280 HIS A O 1
ATOM 2188 N N . GLY A 1 281 ? -1.832 -11.318 -6.713 1.00 63.28 281 GLY A N 1
ATOM 2189 C CA . GLY A 1 281 ? -2.075 -12.708 -7.127 1.00 63.28 281 GLY A CA 1
ATOM 2190 C C . GLY A 1 281 ? -1.869 -13.782 -6.054 1.00 63.28 281 GLY A C 1
ATOM 2191 O O . GLY A 1 281 ? -1.636 -14.946 -6.379 1.00 63.28 281 GLY A O 1
ATOM 2192 N N . ARG A 1 282 ? -1.940 -13.433 -4.763 1.00 70.81 282 ARG A N 1
ATOM 2193 C CA . ARG A 1 282 ? -1.856 -14.436 -3.691 1.00 70.81 282 ARG A CA 1
ATOM 2194 C C . ARG A 1 282 ? -3.164 -15.191 -3.524 1.00 70.81 282 ARG A C 1
ATOM 2196 O O . ARG A 1 282 ? -4.191 -14.595 -3.237 1.00 70.81 282 ARG A O 1
ATOM 2203 N N . ALA A 1 283 ? -3.073 -16.517 -3.534 1.00 72.81 283 ALA A N 1
ATOM 2204 C CA . ALA A 1 283 ? -4.196 -17.387 -3.193 1.00 72.81 283 ALA A CA 1
ATOM 2205 C C . ALA A 1 283 ? -4.478 -17.480 -1.678 1.00 72.81 283 ALA A C 1
ATOM 2207 O O . ALA A 1 283 ? -5.540 -17.947 -1.280 1.00 72.81 283 ALA A O 1
ATOM 2208 N N . LYS A 1 284 ? -3.526 -17.084 -0.819 1.00 81.19 284 LYS A N 1
ATOM 2209 C CA . LYS A 1 284 ? -3.648 -17.173 0.645 1.00 81.19 284 LYS A CA 1
ATOM 2210 C C . LYS A 1 284 ? -3.459 -15.805 1.292 1.00 81.19 284 LYS A C 1
ATOM 2212 O O . LYS A 1 284 ? -2.509 -15.092 0.962 1.00 81.19 284 LYS A O 1
ATOM 2217 N N . ALA A 1 285 ? -4.322 -15.476 2.249 1.00 85.88 285 ALA A N 1
ATOM 2218 C CA . ALA A 1 285 ? -4.171 -14.283 3.068 1.00 85.88 285 ALA A CA 1
ATOM 2219 C C . ALA A 1 285 ? -2.930 -14.401 3.968 1.00 85.88 285 ALA A C 1
ATOM 2221 O O . ALA A 1 285 ? -2.718 -15.417 4.625 1.00 85.88 285 ALA A O 1
ATOM 2222 N N . VAL A 1 286 ? -2.111 -13.349 3.992 1.00 86.75 286 VAL A N 1
ATOM 2223 C CA . VAL A 1 286 ? -0.884 -13.264 4.811 1.00 86.75 286 VAL A CA 1
ATOM 2224 C C . VAL A 1 286 ? -0.912 -12.107 5.813 1.00 86.75 286 VAL A C 1
ATOM 2226 O O . VAL A 1 286 ? -0.024 -11.992 6.650 1.00 86.75 286 VAL A O 1
ATOM 2229 N N . ALA A 1 287 ? -1.932 -11.250 5.739 1.00 89.88 287 ALA A N 1
ATOM 2230 C CA . ALA A 1 287 ? -2.201 -10.193 6.705 1.00 89.88 287 ALA A CA 1
ATOM 2231 C C . ALA A 1 287 ? -3.706 -9.901 6.747 1.00 89.88 287 ALA A C 1
ATOM 2233 O O . ALA A 1 287 ? -4.406 -10.093 5.750 1.00 89.88 287 ALA A O 1
ATOM 2234 N N . LEU A 1 288 ? -4.174 -9.416 7.894 1.00 93.19 288 LEU A N 1
ATOM 2235 C CA . LEU A 1 288 ? -5.528 -8.927 8.121 1.00 93.19 288 LEU A CA 1
ATOM 2236 C C . LEU A 1 288 ? -5.431 -7.643 8.942 1.00 93.19 288 LEU A C 1
ATOM 2238 O O . LEU A 1 288 ? -4.718 -7.607 9.943 1.00 93.19 288 LEU A O 1
ATOM 2242 N N . ASN A 1 289 ? -6.164 -6.610 8.534 1.00 94.94 289 ASN A N 1
ATOM 2243 C CA . ASN A 1 289 ? -6.331 -5.407 9.338 1.00 94.94 289 ASN A CA 1
ATOM 2244 C C . ASN A 1 289 ? -7.650 -5.461 10.101 1.00 94.94 289 ASN A C 1
ATOM 2246 O O . ASN A 1 289 ? -8.692 -5.769 9.527 1.00 94.94 289 ASN A O 1
ATOM 2250 N N . ILE A 1 290 ? -7.604 -5.068 11.371 1.00 96.12 290 ILE A N 1
ATOM 2251 C CA . ILE A 1 290 ? -8.787 -4.805 12.191 1.00 96.12 290 ILE A CA 1
ATOM 2252 C C . ILE A 1 290 ? -8.752 -3.323 12.560 1.00 96.12 290 ILE A C 1
ATOM 2254 O O . ILE A 1 290 ? -7.798 -2.850 13.175 1.00 96.12 290 ILE A O 1
ATOM 2258 N N . SER A 1 291 ? -9.781 -2.579 12.151 1.00 96.06 291 SER A N 1
ATOM 2259 C CA . SER A 1 291 ? -9.922 -1.153 12.460 1.00 96.06 291 SER A CA 1
ATOM 2260 C C . SER A 1 291 ? -11.006 -0.945 13.512 1.00 96.06 291 SER A C 1
ATOM 2262 O O . SER A 1 291 ? -12.187 -1.146 13.240 1.00 96.06 291 SER A O 1
ATOM 2264 N N . TRP A 1 292 ? -10.603 -0.505 14.703 1.00 97.25 292 TRP A N 1
ATOM 2265 C CA . TRP A 1 292 ? -11.512 -0.147 15.792 1.00 97.25 292 TRP A CA 1
ATOM 2266 C C . TRP A 1 292 ? -11.978 1.302 15.634 1.00 97.25 292 TRP A C 1
ATOM 2268 O O . TRP A 1 292 ? -11.168 2.232 15.667 1.00 97.25 292 TRP A O 1
ATOM 2278 N N . LEU A 1 293 ? -13.281 1.512 15.451 1.00 96.44 293 LEU A N 1
ATOM 2279 C CA . LEU A 1 293 ? -13.840 2.847 15.237 1.00 96.44 293 LEU A CA 1
ATOM 2280 C C . LEU A 1 293 ? -14.102 3.538 16.583 1.00 96.44 293 LEU A C 1
ATOM 2282 O O . LEU A 1 293 ? -15.012 3.167 17.316 1.00 96.44 293 LEU A O 1
ATOM 2286 N N . LEU A 1 294 ? -13.303 4.562 16.905 1.00 96.88 294 LEU A N 1
ATOM 2287 C CA . LEU A 1 294 ? -13.424 5.349 18.150 1.00 96.88 294 LEU A CA 1
ATOM 2288 C C . LEU A 1 294 ? -14.272 6.628 17.990 1.00 96.88 294 LEU A C 1
ATOM 2290 O O . LEU A 1 294 ? -14.401 7.455 18.901 1.00 96.88 294 LEU A O 1
ATOM 2294 N N . CYS A 1 295 ? -14.814 6.833 16.796 1.00 94.38 295 CYS A N 1
ATOM 2295 C CA . CYS A 1 295 ? -15.784 7.861 16.458 1.00 94.38 295 CYS A CA 1
ATOM 2296 C C . CYS A 1 295 ? -16.573 7.424 15.224 1.00 94.38 295 CYS A C 1
ATOM 2298 O O . CYS A 1 295 ? -16.171 6.498 14.517 1.00 94.38 295 CYS A O 1
ATOM 2300 N N . ASP A 1 296 ? -17.672 8.119 14.956 1.00 94.00 296 ASP A N 1
ATOM 2301 C CA . ASP A 1 296 ? -18.484 7.835 13.784 1.00 94.00 296 ASP A CA 1
ATOM 2302 C C . ASP A 1 296 ? -17.727 8.161 12.497 1.00 94.00 296 ASP A C 1
ATOM 2304 O O . ASP A 1 296 ? -17.100 9.216 12.370 1.00 94.00 296 ASP A O 1
ATOM 2308 N N . PHE A 1 297 ? -17.805 7.256 11.526 1.00 93.19 297 PHE A N 1
ATOM 2309 C CA . PHE A 1 297 ? -17.270 7.452 10.183 1.00 93.19 297 PHE A CA 1
ATOM 2310 C C . PHE A 1 297 ? -18.425 7.811 9.252 1.00 93.19 297 PHE A C 1
ATOM 2312 O O . PHE A 1 297 ? -19.441 7.118 9.181 1.00 93.19 297 PHE A O 1
ATOM 2319 N N . HIS A 1 298 ? -18.277 8.919 8.540 1.00 89.56 298 HIS A N 1
ATOM 2320 C CA . HIS A 1 298 ? -19.268 9.479 7.635 1.00 89.56 298 HIS A CA 1
ATOM 2321 C C . HIS A 1 298 ? -18.584 9.945 6.351 1.00 89.56 298 HIS A C 1
ATOM 2323 O O . HIS A 1 298 ? -17.385 10.220 6.322 1.00 89.56 298 HIS A O 1
ATOM 2329 N N . GLU A 1 299 ? -19.364 10.139 5.293 1.00 89.88 299 GLU A N 1
ATOM 2330 C CA . GLU A 1 299 ? -18.855 10.711 4.044 1.00 89.88 299 GLU A CA 1
ATOM 2331 C C . GLU A 1 299 ? -18.127 12.049 4.283 1.00 89.88 299 GLU A C 1
ATOM 2333 O O . GLU A 1 299 ? -17.015 12.260 3.800 1.00 89.88 299 GLU A O 1
ATOM 2338 N N . LYS A 1 300 ? -18.708 12.921 5.119 1.00 89.81 300 LYS A N 1
ATOM 2339 C CA . LYS A 1 300 ? -18.177 14.265 5.403 1.00 89.81 300 LYS A CA 1
ATOM 2340 C C . LYS A 1 300 ? -16.847 14.276 6.156 1.00 89.81 300 LYS A C 1
ATOM 2342 O O . LYS A 1 300 ? -16.104 15.244 6.020 1.00 89.81 300 LYS A O 1
ATOM 2347 N N . ASN A 1 301 ? -16.561 13.263 6.979 1.00 90.50 301 ASN A N 1
ATOM 2348 C CA . ASN A 1 301 ? -15.324 13.207 7.767 1.00 90.50 301 ASN A CA 1
ATOM 2349 C C . ASN A 1 301 ? -14.280 12.239 7.190 1.00 90.50 301 ASN A C 1
ATOM 2351 O O . ASN A 1 301 ? -13.237 12.045 7.809 1.00 90.50 301 ASN A O 1
ATOM 2355 N N . GLY A 1 302 ? -14.535 11.700 5.993 1.00 89.81 302 GLY A N 1
ATOM 2356 C CA . GLY A 1 302 ? -13.584 10.861 5.274 1.00 89.81 302 GLY A CA 1
ATOM 2357 C C . GLY A 1 302 ? -13.593 9.404 5.722 1.00 89.81 302 GLY A C 1
ATOM 2358 O O . GLY A 1 302 ? -12.524 8.805 5.817 1.00 89.81 302 GLY A O 1
ATOM 2359 N N . GLY A 1 303 ? -14.774 8.835 5.989 1.00 91.31 303 GLY A N 1
ATOM 2360 C CA . GLY A 1 303 ? -14.912 7.400 6.234 1.00 91.31 303 GLY A CA 1
ATOM 2361 C C . GLY A 1 303 ? -14.216 6.559 5.154 1.00 91.31 303 GLY A C 1
ATOM 2362 O O . GLY A 1 303 ? -14.227 6.917 3.972 1.00 91.31 303 GLY A O 1
ATOM 2363 N N . THR A 1 304 ? -13.582 5.461 5.574 1.00 92.38 304 THR A N 1
ATOM 2364 C CA . THR A 1 304 ? -12.787 4.592 4.699 1.00 92.38 304 THR A CA 1
ATOM 2365 C C . THR A 1 304 ? -13.595 4.137 3.487 1.00 92.38 304 THR A C 1
ATOM 2367 O O . THR A 1 304 ? -14.696 3.607 3.624 1.00 92.38 304 THR A O 1
ATOM 2370 N N . ARG A 1 305 ? -13.026 4.327 2.295 1.00 90.06 305 ARG A N 1
ATOM 2371 C CA . ARG A 1 305 ? -13.601 3.872 1.027 1.00 90.06 305 ARG A CA 1
ATOM 2372 C C . ARG A 1 305 ? -12.960 2.545 0.644 1.00 90.06 305 ARG A C 1
ATOM 2374 O O . ARG A 1 305 ? -11.738 2.434 0.664 1.00 90.06 305 ARG A O 1
ATOM 2381 N N . ILE A 1 306 ? -13.782 1.566 0.293 1.00 89.06 306 ILE A N 1
ATOM 2382 C CA . ILE A 1 306 ? -13.354 0.218 -0.091 1.00 89.06 306 ILE A CA 1
ATOM 2383 C C . ILE A 1 306 ? -13.929 -0.070 -1.476 1.00 89.06 306 ILE A C 1
ATOM 2385 O O . ILE A 1 306 ? -15.051 0.344 -1.762 1.00 89.06 306 ILE A O 1
ATOM 2389 N N . PHE A 1 307 ? -13.170 -0.767 -2.323 1.00 88.25 307 PHE A N 1
ATOM 2390 C CA . PHE A 1 307 ? -13.694 -1.373 -3.546 1.00 88.25 307 PHE A CA 1
ATOM 2391 C C . PHE A 1 307 ? -14.126 -2.809 -3.228 1.00 88.25 307 PHE A C 1
ATOM 2393 O O . PHE A 1 307 ? -13.262 -3.662 -3.025 1.00 88.25 307 PHE A O 1
ATOM 2400 N N . PRO A 1 308 ? -15.436 -3.098 -3.131 1.00 90.00 308 PRO A N 1
ATOM 2401 C CA . PRO A 1 308 ? -15.901 -4.429 -2.760 1.00 90.00 308 PRO A CA 1
ATOM 2402 C C . PRO A 1 308 ? -15.415 -5.481 -3.762 1.00 90.00 308 PRO A C 1
ATOM 2404 O O . PRO A 1 308 ? -15.505 -5.277 -4.971 1.00 90.00 308 PRO A O 1
ATOM 2407 N N . GLY A 1 309 ? -14.894 -6.602 -3.263 1.00 87.62 309 GLY A N 1
ATOM 2408 C CA . GLY A 1 309 ? -14.419 -7.706 -4.102 1.00 87.62 309 GLY A CA 1
ATOM 2409 C C . GLY A 1 309 ? -13.052 -7.482 -4.760 1.00 87.62 309 GLY A C 1
ATOM 2410 O O . GLY A 1 309 ? -12.592 -8.340 -5.512 1.00 87.62 309 GLY A O 1
ATOM 2411 N N . SER A 1 310 ? -12.369 -6.361 -4.487 1.00 86.62 310 SER A N 1
ATOM 2412 C CA . SER A 1 310 ? -11.048 -6.080 -5.069 1.00 86.62 310 SER A CA 1
ATOM 2413 C C . SER A 1 310 ? -9.927 -6.978 -4.534 1.00 86.62 310 SER A C 1
ATOM 2415 O O . SER A 1 310 ? -8.787 -6.842 -4.962 1.00 86.62 310 SER A O 1
ATOM 2417 N N . HIS A 1 311 ? -10.206 -7.859 -3.570 1.00 86.50 311 HIS A N 1
ATOM 2418 C CA . HIS A 1 311 ? -9.246 -8.841 -3.061 1.00 86.50 311 HIS A CA 1
ATOM 2419 C C . HIS A 1 311 ? -9.088 -10.053 -3.992 1.00 86.50 311 HIS A C 1
ATOM 2421 O O . HIS A 1 311 ? -8.025 -10.666 -3.985 1.00 86.50 311 HIS A O 1
ATOM 2427 N N . ASP A 1 312 ? -10.099 -10.355 -4.816 1.00 82.00 312 ASP A N 1
ATOM 2428 C CA . ASP A 1 312 ? -10.097 -11.494 -5.751 1.00 82.00 312 ASP A CA 1
ATOM 2429 C C . ASP A 1 312 ? -9.687 -11.113 -7.182 1.00 82.00 312 ASP A C 1
ATOM 2431 O O . ASP A 1 312 ? -9.447 -11.984 -8.019 1.00 82.00 312 ASP A O 1
ATOM 2435 N N . LYS A 1 313 ? -9.631 -9.814 -7.495 1.00 79.00 313 LYS A N 1
ATOM 2436 C CA . LYS A 1 313 ? -9.302 -9.308 -8.833 1.00 79.00 313 LYS A CA 1
ATOM 2437 C C . LYS A 1 313 ? -8.283 -8.190 -8.755 1.00 79.00 313 LYS A C 1
ATOM 2439 O O . LYS A 1 313 ? -8.376 -7.321 -7.892 1.00 79.00 313 LYS A O 1
ATOM 2444 N N . ASN A 1 314 ? -7.369 -8.158 -9.720 1.00 80.38 314 ASN A N 1
ATOM 2445 C CA . ASN A 1 314 ? -6.448 -7.045 -9.856 1.00 80.38 314 ASN A CA 1
ATOM 2446 C C . ASN A 1 314 ? -7.159 -5.828 -10.479 1.00 80.38 314 ASN A C 1
ATOM 2448 O O . ASN A 1 314 ? -7.198 -5.668 -11.699 1.00 80.38 314 ASN A O 1
ATOM 2452 N N . VAL A 1 315 ? -7.771 -4.987 -9.641 1.00 83.31 315 VAL A N 1
ATOM 2453 C CA . VAL A 1 315 ? -8.534 -3.810 -10.086 1.00 83.31 315 VAL A CA 1
ATOM 2454 C C . VAL A 1 315 ? -7.920 -2.506 -9.599 1.00 83.31 315 VAL A C 1
ATOM 2456 O O . VAL A 1 315 ? -7.521 -2.368 -8.442 1.00 83.31 315 VAL A O 1
ATOM 2459 N N . ARG A 1 316 ? -7.875 -1.507 -10.482 1.00 83.31 316 ARG A N 1
ATOM 2460 C CA . ARG A 1 316 ? -7.372 -0.167 -10.166 1.00 83.31 316 ARG A CA 1
ATOM 2461 C C . ARG A 1 316 ? -7.988 0.886 -11.091 1.00 83.31 316 ARG A C 1
ATOM 2463 O O . ARG A 1 316 ? -8.110 0.660 -12.296 1.00 83.31 316 ARG A O 1
ATOM 2470 N N . PRO A 1 317 ? -8.360 2.075 -10.583 1.00 82.19 317 PRO A N 1
ATOM 2471 C CA . PRO A 1 317 ? -8.794 3.165 -11.440 1.00 82.19 317 PRO A CA 1
ATOM 2472 C C . PRO A 1 317 ? -7.635 3.630 -12.327 1.00 82.19 317 PRO A C 1
ATOM 2474 O O . PRO A 1 317 ? -6.483 3.699 -11.897 1.00 82.19 317 PRO A O 1
ATOM 2477 N N . ARG A 1 318 ? -7.950 4.033 -13.565 1.00 82.62 318 ARG A N 1
ATOM 2478 C CA . ARG A 1 318 ? -6.953 4.574 -14.511 1.00 82.62 318 ARG A CA 1
ATOM 2479 C C . ARG A 1 318 ? -6.232 5.810 -13.962 1.00 82.62 318 ARG A C 1
ATOM 2481 O O . ARG A 1 318 ? -5.092 6.070 -14.333 1.00 82.62 318 ARG A O 1
ATOM 2488 N N . ASN A 1 319 ? -6.881 6.553 -13.068 1.00 84.31 319 ASN A N 1
ATOM 2489 C CA . ASN A 1 319 ? -6.263 7.602 -12.275 1.00 84.31 319 ASN A CA 1
ATOM 2490 C C . ASN A 1 319 ? -6.466 7.307 -10.783 1.00 84.31 319 ASN A C 1
ATOM 2492 O O . ASN A 1 319 ? -7.575 7.386 -10.268 1.00 84.31 319 ASN A O 1
ATOM 2496 N N . VAL A 1 320 ? -5.379 6.994 -10.079 1.00 79.31 320 VAL A N 1
ATOM 2497 C CA . VAL A 1 320 ? -5.404 6.664 -8.641 1.00 79.31 320 VAL A CA 1
ATOM 2498 C C . VAL A 1 320 ? -5.602 7.876 -7.724 1.00 79.31 320 VAL A C 1
ATOM 2500 O O . VAL A 1 320 ? -5.777 7.701 -6.519 1.00 79.31 320 VAL A O 1
ATOM 2503 N N . PHE A 1 321 ? -5.566 9.093 -8.278 1.00 78.00 321 PHE A N 1
ATOM 2504 C CA . PHE A 1 321 ? -5.799 10.346 -7.552 1.00 78.00 321 PHE A CA 1
ATOM 2505 C C . PHE A 1 321 ? -7.187 10.944 -7.801 1.00 78.00 321 PHE A C 1
ATOM 2507 O O . PHE A 1 321 ? -7.555 11.892 -7.110 1.00 78.00 321 PHE A O 1
ATOM 2514 N N . SER A 1 322 ? -7.947 10.448 -8.785 1.00 67.75 322 SER A N 1
ATOM 2515 C CA . SER A 1 322 ? -9.343 10.864 -8.942 1.00 67.75 322 SER A CA 1
ATOM 2516 C C . SER A 1 322 ? -10.187 10.145 -7.897 1.00 67.75 322 SER A C 1
ATOM 2518 O O . SER A 1 322 ? -10.198 8.915 -7.854 1.00 67.75 322 SER A O 1
ATOM 2520 N N . SER A 1 323 ? -10.827 10.938 -7.042 1.00 51.28 323 SER A N 1
ATOM 2521 C CA . SER A 1 323 ? -11.725 10.509 -5.969 1.00 51.28 323 SER A CA 1
ATOM 2522 C C . SER A 1 323 ? -13.103 10.109 -6.456 1.00 51.28 323 SER A C 1
ATOM 2524 O O . SER A 1 323 ? -13.558 10.773 -7.415 1.00 51.28 323 SER A O 1
#

Foldseek 3Di:
DDDPDDDPDPDPPPDCVVDDDDDPVVVQVVLLVVLVVLCVVLLQVCLVLLWKEKEWADDDPDIDQIWIWHSVDPPIDIGSDDDPVNDDGQKYAHYHSVLLVCLLAQQAQLLCRQVVCVVVVRIDHDSLSSSQVSQSSHPARADAADDPVRDDPVPQADADCPVVSQVVNCVQWVGHHHPCLDDPVLLVVVVVQQVVQQVVCVVVVNWDFDQDPVRFKTKFWPCVVRDPSQVVVVVRVSCCVDVCVQQVHNDDDDPTDMDIGQDPPGADDFDDDPCNSRGDDDPGDPDDDDDDDSDDADPVRCRDDDRTPCNVGRH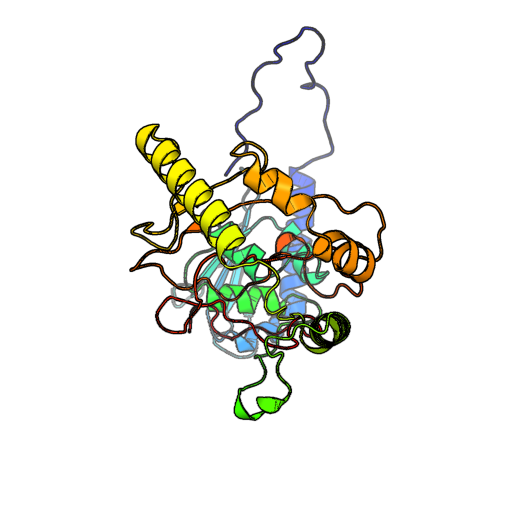DHSDRRDD

InterPro domains:
  IPR008775 Phytanoyl-CoA dioxygenase-like [PF05721] (171-317)
  IPR036527 SCP2 sterol-binding domain superfamily [SSF55718] (45-137)

Organism: Colletotrichum higginsianum (strain IMI 349063) (NCBI:txid759273)

Secondary structure (DSSP, 8-state):
-PPPPPPPPSSTT---TT---S-HHHHHHHHHHHHHHHHHHTGGGGGGG-SEEEEEEEETTEEPPPEEEE-SSSS-EEESS--TT-PPPSEEEEE-THHHHHHHTT-S-HHHHHHHHHHTTSEEE-HHHHHHHHHHHSSSPPBPPPPGGGS-GGGS---BS-HHHHHHHHHHHS---BTTSS-HHHHHHHHHHHHHHHHHHHHTT--EEESSTT--EEEE--GGGS-HHHHHHTT-HHHHHHHHHHHT-SS-------EEE--TTPPPPPS--TTGGG-S--SS---------SS---GGGTPPP--TTTTTS-B--SSTT--

Sequence (323 aa):
MSMPPPSRSLGSGLDFSHIKYGDKAKRFAAQSTLAREILIQKLQAFQEIKALIKITFSERDRSSAAIWIDARSSPVKLLDSAPADNAEPSFELSWPPEKFEDLRDGREDPQTAVMMSAGSGGSKGNLPLAIRFADLITPDPTEPPQTADQLDLNELPKPTEDIDQVKRDLRKWGYGLLKNALTTEQVAILKKGAQEQAAGERKAGVATFDGGPKKPNQRIWNLFNKGEEFLDLLNHPLIDEVVPWYLGCDNPLLWSYSVNIARPGGLPQVLHWDQGIMGHGRAKAVALNISWLLCDFHEKNGGTRIFPGSHDKNVRPRNVFSS

Radius of gyration: 23.71 Å; chains: 1; bounding box: 66×41×64 Å